Protein AF-A0A933JVQ1-F1 (afdb_monomer_lite)

pLDDT: mean 81.11, std 17.17, range [27.72, 97.94]

Sequence (208 aa):
MIAACATDRYVGSLGSDLVWANRGYGLVLPLSELAPRWIVVDPQDPSAVPPALRPLVAEDAIDLDGDGKTSFSESTRRLVPALRLVSRTSTATLDVIVSLSPVRGGPTLELVATSELIRRGFDARSVERASEAGRLELRAKTADRSARVIAIDQPELVAEEGRVRRQVITFVLEAHELDEPSVADQDLASRALILSAEAAPLSEGESW

Structure (mmCIF, N/CA/C/O backbone):
data_AF-A0A933JVQ1-F1
#
_entry.id   AF-A0A933JVQ1-F1
#
loop_
_atom_site.group_PDB
_atom_site.id
_atom_site.type_symbol
_atom_site.label_atom_id
_atom_site.label_alt_id
_atom_site.label_comp_id
_atom_site.label_asym_id
_atom_site.label_entity_id
_atom_site.label_seq_id
_atom_site.pdbx_PDB_ins_code
_atom_site.Cartn_x
_atom_site.Cartn_y
_atom_site.Cartn_z
_atom_site.occupancy
_atom_site.B_iso_or_equiv
_atom_site.auth_seq_id
_atom_site.auth_comp_id
_atom_site.auth_asym_id
_atom_site.auth_atom_id
_atom_site.pdbx_PDB_model_num
ATOM 1 N N . MET A 1 1 ? -20.201 -17.007 -4.378 1.00 27.72 1 MET A N 1
ATOM 2 C CA . MET A 1 1 ? -19.980 -17.747 -3.118 1.00 27.72 1 MET A CA 1
ATOM 3 C C . MET A 1 1 ? -18.483 -17.723 -2.861 1.00 27.72 1 MET A C 1
ATOM 5 O O . MET A 1 1 ? -17.779 -18.596 -3.346 1.00 27.72 1 MET A O 1
ATOM 9 N N . ILE A 1 2 ? -17.987 -16.659 -2.227 1.00 32.53 2 ILE A N 1
ATOM 10 C CA . ILE A 1 2 ? -16.588 -16.573 -1.796 1.00 32.53 2 ILE A CA 1
ATOM 11 C C . ILE A 1 2 ? -16.619 -16.936 -0.317 1.00 32.53 2 ILE A C 1
ATOM 13 O O . ILE A 1 2 ? -17.167 -16.198 0.493 1.00 32.53 2 ILE A O 1
ATOM 17 N N . ALA A 1 3 ? -16.127 -18.124 0.017 1.00 29.80 3 ALA A N 1
ATOM 18 C CA . ALA A 1 3 ? -15.891 -18.492 1.401 1.00 29.80 3 ALA A CA 1
ATOM 19 C C . ALA A 1 3 ? -14.670 -17.695 1.873 1.00 29.80 3 ALA A C 1
ATOM 21 O O . ALA A 1 3 ? -13.534 -18.085 1.609 1.00 29.80 3 ALA A O 1
ATOM 22 N N . ALA A 1 4 ? -14.892 -16.557 2.528 1.00 34.28 4 ALA A N 1
ATOM 23 C CA . ALA A 1 4 ? -13.849 -15.922 3.317 1.00 34.28 4 ALA A CA 1
ATOM 24 C C . ALA A 1 4 ? -13.609 -16.816 4.541 1.00 34.28 4 ALA A C 1
ATOM 26 O O . ALA A 1 4 ? -14.289 -16.717 5.561 1.00 34.28 4 ALA A O 1
ATOM 27 N N . CYS A 1 5 ? -12.686 -17.770 4.405 1.00 37.03 5 CYS A N 1
ATOM 28 C CA . CYS A 1 5 ? -12.135 -18.501 5.537 1.00 37.03 5 CYS A CA 1
ATOM 29 C C . CYS A 1 5 ? -11.657 -17.492 6.587 1.00 37.03 5 CYS A C 1
ATOM 31 O O . CYS A 1 5 ? -11.106 -16.453 6.231 1.00 37.03 5 CYS A O 1
ATOM 33 N N . ALA A 1 6 ? -11.874 -17.807 7.864 1.00 43.12 6 ALA A N 1
ATOM 34 C CA . ALA A 1 6 ? -11.459 -17.027 9.023 1.00 43.12 6 ALA A CA 1
ATOM 35 C C . ALA A 1 6 ? -9.943 -16.745 9.009 1.00 43.12 6 ALA A C 1
ATOM 37 O O . ALA A 1 6 ? -9.154 -17.476 9.602 1.00 43.12 6 ALA A O 1
ATOM 38 N N . THR A 1 7 ? -9.522 -15.710 8.290 1.00 52.97 7 THR A N 1
ATOM 39 C CA . THR A 1 7 ? -8.149 -15.217 8.311 1.00 52.97 7 THR A CA 1
ATOM 40 C C . THR A 1 7 ? -7.934 -14.388 9.558 1.00 52.97 7 THR A C 1
ATOM 42 O O . THR A 1 7 ? -8.839 -13.671 9.992 1.00 52.97 7 THR A O 1
ATOM 45 N N . ASP A 1 8 ? -6.711 -14.415 10.079 1.00 67.69 8 ASP A N 1
ATOM 46 C CA . ASP A 1 8 ? -6.265 -13.450 11.078 1.00 67.69 8 ASP A CA 1
ATOM 47 C C . ASP A 1 8 ? -6.641 -12.026 10.637 1.00 67.69 8 ASP A C 1
ATOM 49 O O . ASP A 1 8 ? -6.441 -11.643 9.478 1.00 67.69 8 ASP A O 1
ATOM 53 N N . ARG A 1 9 ? -7.204 -11.255 11.575 1.00 71.31 9 ARG A N 1
ATOM 54 C CA . ARG A 1 9 ? -7.883 -9.963 11.361 1.00 71.31 9 ARG A CA 1
ATOM 55 C C . ARG A 1 9 ? -7.162 -9.022 10.379 1.00 71.31 9 ARG A C 1
ATOM 57 O O . ARG A 1 9 ? -7.832 -8.353 9.599 1.00 71.31 9 ARG A O 1
ATOM 64 N N . TYR A 1 10 ? -5.827 -8.985 10.395 1.00 77.31 10 TYR A N 1
ATOM 65 C CA . TYR A 1 10 ? -5.008 -8.051 9.609 1.00 77.31 10 TYR A CA 1
ATOM 66 C C . TYR A 1 10 ? -4.227 -8.677 8.441 1.00 77.31 10 TYR A C 1
ATOM 68 O O . TYR A 1 10 ? -3.389 -7.998 7.846 1.00 77.31 10 TYR A O 1
ATOM 76 N N . VAL A 1 11 ? -4.471 -9.940 8.085 1.00 80.62 11 VAL A N 1
ATOM 77 C CA . VAL A 1 11 ? -3.752 -10.625 6.989 1.00 80.62 11 VAL A CA 1
ATOM 78 C C . VAL A 1 11 ? -4.375 -10.337 5.616 1.00 80.62 11 VAL A C 1
ATOM 80 O O . VAL A 1 11 ? -3.665 -10.312 4.613 1.00 80.62 11 VAL A O 1
ATOM 83 N N . GLY A 1 12 ? -5.668 -10.009 5.576 1.00 82.12 12 GLY A N 1
ATOM 84 C CA . GLY A 1 12 ? -6.409 -9.770 4.338 1.00 82.12 12 GLY A CA 1
ATOM 85 C C . GLY A 1 12 ? -6.599 -11.032 3.488 1.00 82.12 12 GLY A C 1
ATOM 86 O O . GLY A 1 12 ? -5.998 -12.080 3.733 1.00 82.12 12 GLY A O 1
ATOM 87 N N . SER A 1 13 ? -7.471 -10.945 2.493 1.00 83.69 13 SER A N 1
ATOM 88 C CA . SER A 1 13 ? -7.790 -12.044 1.582 1.00 83.69 13 SER A CA 1
ATOM 89 C C . SER A 1 13 ? -8.094 -11.523 0.181 1.00 83.69 13 SER A C 1
ATOM 91 O O . SER A 1 13 ? -8.544 -10.390 0.005 1.00 83.69 13 SER A O 1
ATOM 93 N N . LEU A 1 14 ? -7.811 -12.353 -0.823 1.00 87.00 14 LEU A N 1
ATOM 94 C CA . LEU A 1 14 ? -8.151 -12.089 -2.217 1.00 87.00 14 LEU A CA 1
ATOM 95 C C . LEU A 1 14 ? -9.409 -12.882 -2.592 1.00 87.00 14 LEU A C 1
ATOM 97 O O . LEU A 1 14 ? -9.426 -14.110 -2.512 1.00 87.00 14 LEU A O 1
ATOM 101 N N . GLY A 1 15 ? -10.463 -12.179 -2.999 1.00 84.19 15 GLY A N 1
ATOM 102 C CA . GLY A 1 15 ? -11.689 -12.768 -3.524 1.00 84.19 15 GLY A CA 1
ATOM 103 C C . GLY A 1 15 ? -11.524 -13.322 -4.942 1.00 84.19 15 GLY A C 1
ATOM 104 O O . GLY A 1 15 ? -10.606 -12.960 -5.683 1.00 84.19 15 GLY A O 1
ATOM 105 N N . SER A 1 16 ? -12.450 -14.192 -5.361 1.00 83.12 16 SER A N 1
ATOM 106 C CA . SER A 1 16 ? -12.457 -14.766 -6.719 1.00 83.12 16 SER A CA 1
ATOM 107 C C . SER A 1 16 ? -12.700 -13.734 -7.827 1.00 83.12 16 SER A C 1
ATOM 109 O O . SER A 1 16 ? -12.465 -14.007 -8.998 1.00 83.12 16 SER A O 1
ATOM 111 N N . ASP A 1 17 ? -13.213 -12.568 -7.457 1.00 85.38 17 ASP A N 1
ATOM 112 C CA . ASP A 1 17 ? -13.470 -11.396 -8.292 1.00 85.38 17 ASP A CA 1
ATOM 113 C C . ASP A 1 17 ? -12.278 -10.424 -8.357 1.00 85.38 17 ASP A C 1
ATOM 115 O O . ASP A 1 17 ? -12.403 -9.335 -8.914 1.00 85.38 17 ASP A O 1
ATOM 119 N N . LEU A 1 18 ? -11.112 -10.826 -7.831 1.00 89.06 18 LEU A N 1
ATOM 120 C CA . LEU A 1 18 ? -9.904 -10.000 -7.746 1.00 89.06 18 LEU A CA 1
ATOM 121 C C . LEU A 1 18 ? -10.102 -8.751 -6.880 1.00 89.06 18 LEU A C 1
ATOM 123 O O . LEU A 1 18 ? -9.486 -7.715 -7.121 1.00 89.06 18 LEU A O 1
ATOM 127 N N . VAL A 1 19 ? -10.941 -8.846 -5.854 1.00 90.75 19 VAL A N 1
ATOM 128 C CA . VAL A 1 19 ? -11.041 -7.830 -4.810 1.00 90.75 19 VAL A CA 1
ATOM 129 C C . VAL A 1 19 ? -10.186 -8.269 -3.630 1.00 90.75 19 VAL A C 1
ATOM 131 O O . VAL A 1 19 ? -10.380 -9.351 -3.079 1.00 90.75 19 VAL A O 1
ATOM 134 N N . TRP A 1 20 ? -9.213 -7.445 -3.245 1.00 91.12 20 TRP A N 1
ATOM 135 C CA . TRP A 1 20 ? -8.498 -7.647 -1.989 1.00 91.12 20 TRP A CA 1
ATOM 136 C C . TRP A 1 20 ? -9.237 -6.928 -0.867 1.00 91.12 20 TRP A C 1
ATOM 138 O O . TRP A 1 20 ? -9.532 -5.739 -0.988 1.00 91.12 20 TRP A O 1
ATOM 148 N N . ALA A 1 21 ? -9.510 -7.630 0.226 1.00 89.00 21 ALA A N 1
ATOM 149 C CA . ALA A 1 21 ? -10.158 -7.068 1.401 1.00 89.00 21 ALA A CA 1
ATOM 150 C C . ALA A 1 21 ? -9.336 -7.353 2.659 1.00 89.00 21 ALA A C 1
ATOM 152 O O . ALA A 1 21 ? -8.746 -8.422 2.813 1.00 89.00 21 ALA A O 1
ATOM 153 N N . ASN A 1 22 ? -9.314 -6.405 3.591 1.00 87.56 22 ASN A N 1
ATOM 154 C CA . ASN A 1 22 ? -8.725 -6.586 4.911 1.00 87.56 22 ASN A CA 1
ATOM 155 C C 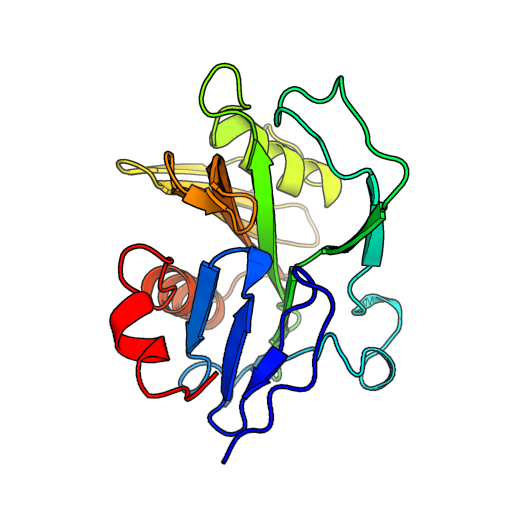. ASN A 1 22 ? -9.692 -6.069 5.972 1.00 87.56 22 ASN A C 1
ATOM 157 O O . ASN A 1 22 ? -9.813 -4.862 6.181 1.00 87.56 22 ASN A O 1
ATOM 161 N N . ARG A 1 23 ? -10.379 -7.008 6.631 1.00 79.88 23 ARG A N 1
ATOM 162 C CA . ARG A 1 23 ? -11.445 -6.717 7.596 1.00 79.88 23 ARG A CA 1
ATOM 163 C C . ARG A 1 23 ? -10.942 -5.902 8.784 1.00 79.88 23 ARG A C 1
ATOM 165 O O . ARG A 1 23 ? -11.548 -4.895 9.126 1.00 79.88 23 ARG A O 1
ATOM 172 N N . GLY A 1 24 ? -9.789 -6.270 9.339 1.00 79.75 24 GLY A N 1
ATOM 173 C CA . GLY A 1 24 ? -9.200 -5.577 10.479 1.00 79.75 24 GLY A CA 1
ATOM 174 C C . GLY A 1 24 ? -8.877 -4.121 10.212 1.00 79.75 24 GLY A C 1
ATOM 175 O O . GLY A 1 24 ? -9.018 -3.276 11.093 1.00 79.75 24 GLY A O 1
ATOM 176 N N . TYR A 1 25 ? -8.445 -3.828 8.989 1.00 83.19 25 TYR A N 1
ATOM 177 C CA . TYR A 1 25 ? -8.162 -2.469 8.557 1.00 83.19 25 TYR A CA 1
ATOM 178 C C . TYR A 1 25 ? -9.366 -1.766 7.923 1.00 83.19 25 TYR A C 1
ATOM 180 O O . TYR A 1 25 ? -9.269 -0.569 7.670 1.00 83.19 25 TYR A O 1
ATOM 188 N N . GLY A 1 26 ? -10.475 -2.467 7.673 1.00 84.88 26 GLY A N 1
ATOM 189 C CA . GLY A 1 26 ? -11.636 -1.910 6.985 1.00 84.88 26 GLY A CA 1
ATOM 190 C C . GLY A 1 26 ? -11.314 -1.421 5.571 1.00 84.88 26 GLY A C 1
ATOM 191 O O . GLY A 1 26 ? -11.787 -0.356 5.177 1.00 84.88 26 GLY A O 1
ATOM 192 N N . LEU A 1 27 ? -10.465 -2.156 4.843 1.00 87.81 27 LEU A N 1
ATOM 193 C CA . LEU A 1 27 ? -9.985 -1.785 3.508 1.00 87.81 27 LEU A CA 1
ATOM 194 C C . LEU A 1 27 ? -10.503 -2.748 2.451 1.00 87.81 27 LEU A C 1
ATOM 196 O O . LEU A 1 27 ? -10.448 -3.964 2.642 1.00 87.81 27 LEU A O 1
ATOM 200 N N . VAL A 1 28 ? -10.908 -2.199 1.310 1.00 90.81 28 VAL A N 1
ATOM 201 C CA . VAL A 1 28 ? -11.223 -2.956 0.099 1.00 90.81 28 VAL A CA 1
ATOM 202 C C . VAL A 1 28 ? -10.511 -2.309 -1.084 1.00 90.81 28 VAL A C 1
ATOM 204 O O . VAL A 1 28 ? -10.529 -1.090 -1.240 1.00 90.81 28 VAL A O 1
ATOM 207 N N . LEU A 1 29 ? -9.869 -3.121 -1.919 1.00 93.06 29 LEU A N 1
ATOM 208 C CA . LEU A 1 29 ? -9.179 -2.675 -3.121 1.00 93.06 29 LEU A CA 1
ATOM 209 C C . LEU A 1 29 ? -9.552 -3.579 -4.305 1.00 93.06 29 LEU A C 1
ATOM 211 O O . LEU A 1 29 ? -9.096 -4.725 -4.367 1.00 93.06 29 LEU A O 1
ATOM 215 N N . PRO A 1 30 ? -10.355 -3.083 -5.261 1.00 93.81 30 PRO A N 1
ATOM 216 C CA . PRO A 1 30 ? -10.590 -3.771 -6.524 1.00 93.81 30 PRO A CA 1
ATOM 217 C C . PRO A 1 30 ? -9.302 -3.824 -7.356 1.00 93.81 30 PRO A C 1
ATOM 219 O O . PRO A 1 30 ? -8.683 -2.795 -7.622 1.00 93.81 30 PRO A O 1
ATOM 222 N N . LEU A 1 31 ? -8.894 -5.021 -7.786 1.00 94.06 31 LEU A N 1
ATOM 223 C CA . LEU A 1 31 ? -7.661 -5.240 -8.556 1.00 94.06 31 LEU A CA 1
ATOM 224 C C . LEU A 1 31 ? -7.925 -5.659 -10.006 1.00 94.06 31 LEU A C 1
ATOM 226 O O . LEU A 1 31 ? -6.971 -5.923 -10.734 1.00 94.06 31 LEU A O 1
ATOM 230 N N . SER A 1 32 ? -9.183 -5.718 -10.451 1.00 93.56 32 SER A N 1
ATOM 231 C CA . SER A 1 32 ? -9.562 -6.180 -11.797 1.00 93.56 32 SER A CA 1
ATOM 232 C C . SER A 1 32 ? -8.837 -5.427 -12.919 1.00 93.56 32 SER A C 1
ATOM 234 O O . SER A 1 32 ? -8.357 -6.048 -13.865 1.00 93.56 32 SER A O 1
ATOM 236 N N . GLU A 1 33 ? -8.699 -4.108 -12.790 1.00 93.19 33 GLU A N 1
ATOM 237 C CA . GLU A 1 33 ? -8.015 -3.257 -13.772 1.00 93.19 33 GLU A CA 1
ATOM 238 C C . GLU A 1 33 ? -6.482 -3.378 -13.711 1.00 93.19 33 GLU A C 1
ATOM 240 O O . GLU A 1 33 ? -5.798 -3.142 -14.705 1.00 93.19 33 GLU A O 1
ATOM 245 N N . LEU A 1 34 ? -5.932 -3.808 -12.570 1.00 94.31 34 LEU A N 1
ATOM 246 C CA . LEU A 1 34 ? -4.491 -3.991 -12.362 1.00 94.31 34 LEU A CA 1
ATOM 247 C C . LEU A 1 34 ? -4.027 -5.406 -12.742 1.00 94.31 34 LEU A C 1
ATOM 249 O O . LEU A 1 34 ? -2.916 -5.598 -13.238 1.00 94.31 34 LEU A O 1
ATOM 253 N N . ALA A 1 35 ? -4.874 -6.416 -12.555 1.00 91.81 35 ALA A N 1
ATOM 254 C CA . ALA A 1 35 ? -4.544 -7.829 -12.736 1.00 91.81 35 ALA A CA 1
ATOM 255 C C . ALA A 1 35 ? -3.925 -8.218 -14.100 1.00 91.81 35 ALA A C 1
ATOM 257 O O . ALA A 1 35 ? -3.074 -9.119 -14.120 1.00 91.81 35 ALA A O 1
ATOM 258 N N . PRO A 1 36 ? -4.256 -7.565 -15.238 1.00 93.88 36 PRO A N 1
ATOM 259 C CA . PRO A 1 36 ? -3.590 -7.847 -16.510 1.00 93.88 36 PRO A CA 1
ATOM 260 C C . PRO A 1 36 ? -2.080 -7.574 -16.488 1.00 93.88 36 PRO A C 1
ATOM 262 O O . PRO A 1 36 ? -1.328 -8.221 -17.216 1.00 93.88 36 PRO A O 1
ATOM 265 N N . ARG A 1 37 ? -1.625 -6.633 -15.653 1.00 94.50 37 ARG A N 1
ATOM 266 C CA . ARG A 1 37 ? -0.226 -6.183 -15.571 1.00 94.50 37 ARG A CA 1
ATOM 267 C C . ARG A 1 37 ? 0.460 -6.541 -14.263 1.00 94.50 37 ARG A C 1
ATOM 269 O O . ARG A 1 37 ? 1.686 -6.573 -14.226 1.00 94.50 37 ARG A O 1
ATOM 276 N N . TRP A 1 38 ? -0.305 -6.854 -13.226 1.00 95.38 38 TRP A N 1
ATOM 277 C CA . TRP A 1 38 ? 0.210 -7.128 -11.893 1.00 95.38 38 TRP A CA 1
ATOM 278 C C . TRP A 1 38 ? -0.132 -8.545 -11.442 1.00 95.38 38 TRP A C 1
ATOM 280 O O . TRP A 1 38 ? -1.200 -9.088 -11.724 1.00 95.38 38 TRP A O 1
ATOM 290 N N . ILE A 1 39 ? 0.808 -9.161 -10.739 1.00 92.69 39 ILE A N 1
ATOM 291 C CA . ILE A 1 39 ? 0.606 -10.391 -9.984 1.00 92.69 39 ILE A CA 1
ATOM 292 C C . ILE A 1 39 ? 0.350 -9.981 -8.544 1.00 92.69 39 ILE A C 1
ATOM 294 O O . ILE A 1 39 ? 1.176 -9.302 -7.933 1.00 92.69 39 ILE A O 1
ATOM 298 N N . VAL A 1 40 ? -0.787 -10.408 -8.008 1.00 91.12 40 VAL A N 1
ATOM 299 C CA . VAL A 1 40 ? -1.101 -10.249 -6.593 1.00 91.12 40 VAL A CA 1
ATOM 300 C C . VAL A 1 40 ? -0.330 -11.300 -5.810 1.00 91.12 40 VAL A C 1
ATOM 302 O O . VAL A 1 40 ? -0.442 -12.489 -6.101 1.00 91.12 40 VAL A O 1
ATOM 305 N N . VAL A 1 41 ? 0.468 -10.870 -4.837 1.00 88.06 41 VAL A N 1
ATOM 306 C CA . VAL A 1 41 ? 1.100 -11.793 -3.896 1.00 88.06 41 VAL A CA 1
ATOM 307 C C . VAL A 1 41 ? 0.062 -12.149 -2.849 1.00 88.06 41 VAL A C 1
ATOM 309 O O . VAL A 1 41 ? -0.246 -11.325 -1.988 1.00 88.06 41 VAL A O 1
ATOM 312 N N . ASP A 1 42 ? -0.497 -13.354 -2.956 1.00 77.88 42 ASP A N 1
ATOM 313 C CA . ASP A 1 42 ? -1.503 -13.820 -2.011 1.00 77.88 42 ASP A CA 1
ATOM 314 C C . ASP A 1 42 ? -0.868 -13.984 -0.618 1.00 77.88 42 ASP A C 1
ATOM 316 O O . ASP A 1 42 ? 0.058 -14.787 -0.449 1.00 77.88 42 ASP A O 1
ATOM 320 N N . PRO A 1 43 ? -1.336 -13.235 0.394 1.00 69.25 43 PRO A N 1
ATOM 321 C CA . PRO A 1 43 ? -0.842 -13.366 1.757 1.00 69.25 43 PRO A CA 1
ATOM 322 C C . PRO A 1 43 ? -1.076 -14.757 2.373 1.00 69.25 43 PRO A C 1
ATOM 324 O O . PRO A 1 43 ? -0.362 -15.135 3.305 1.00 69.25 43 PRO A O 1
ATOM 327 N N . GLN A 1 44 ? -2.049 -15.521 1.867 1.00 71.62 44 GLN A N 1
ATOM 328 C CA . GLN A 1 44 ? -2.364 -16.877 2.322 1.00 71.62 44 GLN A CA 1
ATOM 329 C C . GLN A 1 44 ? -1.491 -17.944 1.659 1.00 71.62 44 GLN A C 1
ATOM 331 O O . GLN A 1 44 ? -1.295 -19.013 2.238 1.00 71.62 44 GLN A O 1
ATOM 336 N N . ASP A 1 45 ? -0.917 -17.641 0.493 1.00 78.12 45 ASP A N 1
ATOM 337 C CA . ASP A 1 45 ? 0.039 -18.505 -0.197 1.00 78.12 45 ASP A CA 1
ATOM 338 C C . ASP A 1 45 ? 1.345 -17.758 -0.531 1.00 78.12 45 ASP A C 1
ATOM 340 O O . ASP A 1 45 ? 1.698 -17.545 -1.695 1.00 78.12 45 ASP A O 1
ATOM 344 N N . PRO A 1 46 ? 2.146 -17.393 0.490 1.00 70.12 46 PRO A N 1
ATOM 345 C CA . PRO A 1 46 ? 3.429 -16.733 0.265 1.00 70.12 46 PRO A CA 1
ATOM 346 C C . PRO A 1 46 ? 4.428 -17.649 -0.460 1.00 70.12 46 PRO A C 1
ATOM 348 O O . PRO A 1 46 ? 5.454 -17.181 -0.958 1.00 70.12 46 PRO A O 1
ATOM 351 N N . SER A 1 47 ? 4.167 -18.960 -0.521 1.00 77.25 47 SER A N 1
ATOM 352 C CA . SER A 1 47 ? 5.043 -19.917 -1.193 1.00 77.25 47 SER A CA 1
ATOM 353 C C . SER A 1 47 ? 5.028 -19.760 -2.716 1.00 77.25 47 SER A C 1
ATOM 355 O O . SER A 1 47 ? 6.047 -20.045 -3.350 1.00 77.25 47 SER A O 1
ATOM 357 N N . ALA A 1 48 ? 3.947 -19.200 -3.271 1.00 78.69 48 ALA A N 1
ATOM 358 C CA . ALA A 1 48 ? 3.782 -18.912 -4.692 1.00 78.69 48 ALA A CA 1
ATOM 359 C C . ALA A 1 48 ? 4.773 -17.870 -5.246 1.00 78.69 48 ALA A C 1
ATOM 361 O O . ALA A 1 48 ? 4.919 -17.749 -6.464 1.00 78.69 48 ALA A O 1
ATOM 362 N N . VAL A 1 49 ? 5.483 -17.131 -4.382 1.00 80.31 49 VAL A N 1
ATOM 363 C CA . VAL A 1 49 ? 6.505 -16.156 -4.789 1.00 80.31 49 VAL A CA 1
ATOM 364 C C . VAL A 1 49 ? 7.881 -16.433 -4.162 1.00 80.31 49 VAL A C 1
ATOM 366 O O . VAL A 1 49 ? 7.981 -17.047 -3.087 1.00 80.31 49 VAL A O 1
ATOM 369 N N . PRO A 1 50 ? 8.979 -15.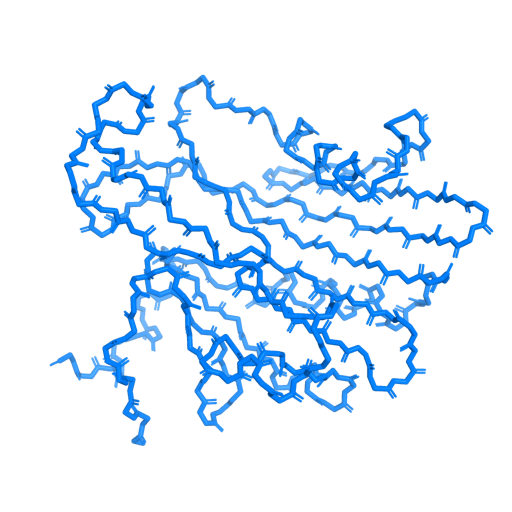973 -4.802 1.00 85.12 50 PRO A N 1
ATOM 370 C CA . PRO A 1 50 ? 10.321 -16.018 -4.228 1.00 85.12 50 PRO A CA 1
ATOM 371 C C . PRO A 1 50 ? 10.394 -15.380 -2.830 1.00 85.12 50 PRO A C 1
ATOM 373 O O . PRO A 1 50 ? 9.724 -14.374 -2.600 1.00 85.12 50 PRO A O 1
ATOM 376 N N . PRO A 1 51 ? 11.253 -15.879 -1.914 1.00 85.19 51 PRO A N 1
ATOM 377 C CA . PRO A 1 51 ? 11.361 -15.364 -0.545 1.00 85.19 51 PRO A CA 1
ATOM 378 C C . PRO A 1 51 ? 11.538 -13.847 -0.427 1.00 85.19 51 PRO A C 1
ATOM 380 O O . PRO A 1 51 ? 10.938 -13.240 0.451 1.00 85.19 51 PRO A O 1
ATOM 383 N N . ALA A 1 52 ? 12.294 -13.227 -1.338 1.00 84.00 52 ALA A N 1
ATOM 384 C CA . ALA A 1 52 ? 12.520 -11.779 -1.356 1.00 84.00 52 ALA A CA 1
ATOM 385 C C . ALA A 1 52 ? 11.241 -10.951 -1.599 1.00 84.00 52 ALA A C 1
ATOM 387 O O . ALA A 1 52 ? 11.188 -9.775 -1.248 1.00 84.00 52 ALA A O 1
ATOM 388 N N . LEU A 1 53 ? 10.212 -11.558 -2.197 1.00 83.00 53 LEU A N 1
ATOM 389 C CA . LEU A 1 53 ? 8.942 -10.910 -2.513 1.00 83.00 53 LEU A CA 1
ATOM 390 C C . LEU A 1 53 ? 7.847 -11.224 -1.490 1.00 83.00 53 LEU A C 1
ATOM 392 O O . LEU A 1 53 ? 6.789 -10.603 -1.547 1.00 83.00 53 LEU A O 1
ATOM 396 N N . ARG A 1 54 ? 8.086 -12.126 -0.536 1.00 86.19 54 ARG A N 1
ATOM 397 C CA . ARG A 1 54 ? 7.086 -12.503 0.470 1.00 86.19 54 ARG A CA 1
ATOM 398 C C . ARG A 1 54 ? 6.862 -11.362 1.467 1.00 86.19 54 ARG A C 1
ATOM 400 O O . ARG A 1 54 ? 7.842 -10.761 1.912 1.00 86.19 54 ARG A O 1
ATOM 407 N N . PRO A 1 55 ? 5.607 -11.071 1.850 1.00 85.19 55 PRO A N 1
ATOM 408 C CA . PRO A 1 55 ? 5.334 -10.221 2.999 1.00 85.19 55 PRO A CA 1
ATOM 409 C C . PRO A 1 55 ? 5.961 -10.792 4.273 1.00 85.19 55 PRO A C 1
ATOM 411 O O . PRO A 1 55 ? 5.998 -12.009 4.474 1.00 85.19 55 PRO A O 1
ATOM 414 N N . LEU A 1 56 ? 6.443 -9.909 5.143 1.00 85.69 56 LEU A N 1
ATOM 415 C CA . LEU A 1 56 ? 6.938 -10.286 6.460 1.00 85.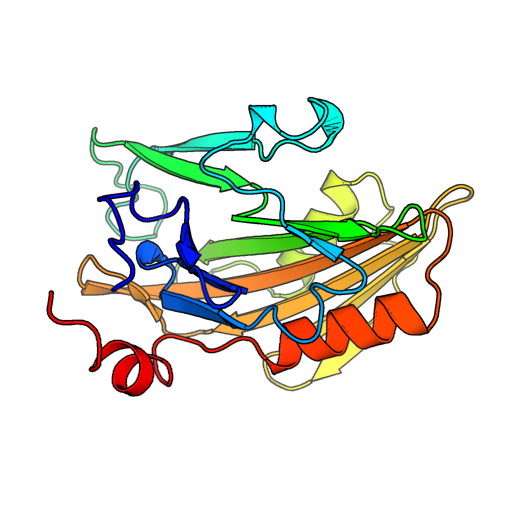69 56 LEU A CA 1
ATOM 416 C C . LEU A 1 56 ? 5.762 -10.444 7.418 1.00 85.69 56 LEU A C 1
ATOM 418 O O . LEU A 1 56 ? 4.871 -9.596 7.462 1.00 85.69 56 LEU A O 1
ATOM 422 N N . VAL A 1 57 ? 5.784 -11.517 8.206 1.00 83.62 57 VAL A N 1
ATOM 423 C CA . VAL A 1 57 ? 4.853 -11.692 9.319 1.00 83.62 57 VAL A CA 1
ATOM 424 C C . VAL A 1 57 ? 5.368 -10.874 10.496 1.00 83.62 57 VAL A C 1
ATOM 426 O O . VAL A 1 57 ? 6.475 -11.113 10.976 1.00 83.62 57 VAL A O 1
ATOM 429 N N . ALA A 1 58 ? 4.567 -9.913 10.943 1.00 80.38 58 ALA A N 1
ATOM 430 C CA . ALA A 1 58 ? 4.777 -9.210 12.196 1.00 80.38 58 ALA A CA 1
ATOM 431 C C . ALA A 1 58 ? 3.726 -9.683 13.203 1.00 80.38 58 ALA A C 1
ATOM 433 O O . ALA A 1 58 ? 2.533 -9.736 12.893 1.00 80.38 58 ALA A O 1
ATOM 434 N N . GLU A 1 59 ? 4.182 -10.034 14.398 1.00 77.00 59 GLU A N 1
ATOM 435 C CA . GLU A 1 59 ? 3.328 -10.352 15.535 1.00 77.00 59 GLU A CA 1
ATOM 436 C C . GLU A 1 59 ? 3.544 -9.266 16.577 1.00 77.00 59 GLU A C 1
ATOM 438 O O . GLU A 1 59 ? 4.594 -9.202 17.214 1.00 77.00 59 GLU A O 1
ATOM 443 N N . ASP A 1 60 ? 2.553 -8.391 16.712 1.00 67.81 60 ASP A N 1
ATOM 444 C CA . ASP A 1 60 ? 2.570 -7.319 17.699 1.00 67.81 60 ASP A CA 1
ATOM 445 C C . ASP A 1 60 ? 1.499 -7.608 18.754 1.00 67.81 60 ASP A C 1
ATOM 447 O O . ASP A 1 60 ? 0.439 -8.163 18.449 1.00 67.81 60 ASP A O 1
ATOM 451 N N . ALA A 1 61 ? 1.765 -7.248 20.009 1.00 63.53 61 ALA A N 1
ATOM 452 C CA . ALA A 1 61 ? 0.752 -7.333 21.054 1.00 63.53 61 ALA A CA 1
ATOM 453 C C . ALA A 1 61 ? -0.434 -6.418 20.715 1.00 63.53 61 ALA A C 1
ATOM 455 O O . ALA A 1 61 ? -0.242 -5.326 20.172 1.00 63.53 61 ALA A O 1
ATOM 456 N N . ILE A 1 62 ? -1.655 -6.839 21.059 1.00 56.03 62 ILE A N 1
ATOM 457 C CA . ILE A 1 62 ? -2.820 -5.963 20.934 1.00 56.03 62 ILE A CA 1
ATOM 458 C C . ILE A 1 62 ? -2.628 -4.785 21.885 1.00 56.03 62 ILE A C 1
ATOM 460 O O . ILE A 1 62 ? -2.733 -4.918 23.107 1.00 56.03 62 ILE A O 1
ATOM 464 N N . ASP A 1 63 ? -2.373 -3.622 21.296 1.00 58.69 63 ASP A N 1
ATOM 465 C CA . ASP A 1 63 ? -2.416 -2.333 21.967 1.00 58.69 63 ASP A CA 1
ATOM 466 C C . ASP A 1 63 ? -3.880 -1.974 22.246 1.00 58.69 63 ASP A C 1
ATOM 468 O O . ASP A 1 63 ? -4.500 -1.233 21.479 1.00 58.69 63 ASP A O 1
ATOM 472 N N . LEU A 1 64 ? -4.440 -2.590 23.297 1.00 48.91 64 LEU A N 1
ATOM 473 C CA . LEU A 1 64 ? -5.101 -1.847 24.363 1.00 48.91 64 LEU A CA 1
ATOM 474 C C . LEU A 1 64 ? -5.775 -0.558 23.921 1.00 48.91 64 LEU A C 1
ATOM 476 O O . LEU A 1 64 ? -6.814 -0.526 23.275 1.00 48.91 64 LEU A O 1
ATOM 480 N N . ASP A 1 65 ? -5.162 0.507 24.387 1.00 55.78 65 ASP A N 1
ATOM 481 C CA . ASP A 1 65 ? -5.507 1.914 24.324 1.00 55.78 65 ASP A CA 1
ATOM 482 C C . ASP A 1 65 ? -5.126 2.597 23.025 1.00 55.78 65 ASP A C 1
ATOM 484 O O . ASP A 1 65 ? -5.602 3.707 22.782 1.00 55.78 65 ASP A O 1
ATOM 488 N N . GLY A 1 66 ? -4.348 1.939 22.170 1.00 52.94 66 GLY A N 1
ATOM 489 C CA . GLY A 1 66 ? -3.779 2.606 21.012 1.00 52.94 66 GLY A CA 1
ATOM 490 C C . GLY A 1 66 ? -2.713 3.621 21.416 1.00 52.94 66 GLY A C 1
ATOM 491 O O . GLY A 1 66 ? -2.398 4.491 20.610 1.00 52.94 66 GLY A O 1
ATOM 492 N N . ASP A 1 67 ? -2.213 3.569 22.655 1.00 58.47 67 ASP A N 1
ATOM 493 C CA . ASP A 1 67 ? -1.206 4.491 23.182 1.00 58.47 67 ASP A CA 1
ATOM 494 C C . ASP A 1 67 ? 0.181 3.836 23.331 1.00 58.47 67 ASP A C 1
ATOM 496 O O . ASP A 1 67 ? 1.144 4.501 23.731 1.00 58.47 67 ASP A O 1
ATOM 500 N N . GLY A 1 68 ? 0.284 2.552 22.967 1.00 58.19 68 GLY A N 1
ATOM 501 C CA . GLY A 1 68 ? 1.495 1.745 23.003 1.00 58.19 68 GLY A CA 1
ATOM 502 C C . GLY A 1 68 ? 1.913 1.276 24.397 1.00 58.19 68 GLY A C 1
ATOM 503 O O . GLY A 1 68 ? 3.006 0.721 24.524 1.00 58.19 68 GLY A O 1
ATOM 504 N N . LYS A 1 69 ? 1.109 1.504 25.447 1.00 53.94 69 LYS A N 1
ATOM 505 C CA . LYS A 1 69 ? 1.492 1.198 26.837 1.00 53.94 69 LYS A CA 1
ATOM 506 C C . LYS A 1 69 ? 0.739 0.020 27.423 1.00 53.94 69 LYS A C 1
ATOM 508 O O . LYS A 1 69 ? 1.321 -0.691 28.245 1.00 53.94 69 LYS A O 1
ATOM 513 N N . THR A 1 70 ? -0.504 -0.224 27.011 1.00 49.12 70 THR A N 1
ATOM 514 C CA . THR A 1 70 ? -1.280 -1.354 27.524 1.00 49.12 70 THR A CA 1
ATOM 515 C C . THR A 1 70 ? -1.312 -2.481 26.495 1.00 49.12 70 THR A C 1
ATOM 517 O O . THR A 1 70 ? -2.149 -2.508 25.599 1.00 49.12 70 THR A O 1
ATOM 520 N N . SER A 1 71 ? -0.404 -3.448 26.636 1.00 54.25 71 SER A N 1
ATOM 521 C CA . SER A 1 71 ? -0.410 -4.668 25.820 1.00 54.25 71 SER A CA 1
ATOM 522 C C . SER A 1 71 ? -1.160 -5.797 26.532 1.00 54.25 71 SER A C 1
ATOM 524 O O . SER A 1 71 ? -0.870 -6.122 27.684 1.00 54.25 71 SER A O 1
ATOM 526 N N . PHE A 1 72 ? -2.138 -6.403 25.854 1.00 50.25 72 PHE A N 1
ATOM 527 C CA . PHE A 1 72 ? -2.694 -7.696 26.268 1.00 50.25 72 PHE A CA 1
ATOM 528 C C . PHE A 1 72 ? -1.787 -8.824 25.754 1.00 50.25 72 PHE A C 1
ATOM 530 O O . PHE A 1 72 ? -1.098 -8.656 24.750 1.00 50.25 72 PHE A O 1
ATOM 537 N N . SER A 1 73 ? -1.785 -9.989 26.407 1.00 50.47 73 SER A N 1
ATOM 538 C CA . SER A 1 73 ? -0.948 -11.138 26.010 1.00 50.47 73 SER A CA 1
ATOM 539 C C . SER A 1 73 ? -1.368 -11.803 24.693 1.00 50.47 73 SER A C 1
ATOM 541 O O . SER A 1 73 ? -0.735 -12.762 24.262 1.00 50.47 73 SER A O 1
ATOM 543 N N . GLU A 1 74 ? -2.456 -11.341 24.081 1.00 53.06 74 GLU A N 1
ATOM 544 C CA . GLU A 1 74 ? -2.908 -11.788 22.770 1.00 53.06 74 GLU A CA 1
ATOM 545 C C . GLU A 1 74 ? -2.164 -10.973 21.703 1.00 53.06 74 GLU A C 1
ATOM 547 O O . GLU A 1 74 ? -2.272 -9.744 21.643 1.00 53.06 74 GLU A O 1
ATOM 552 N N . SER A 1 75 ? -1.333 -11.648 20.908 1.00 64.12 75 SER A N 1
ATOM 553 C CA . SER A 1 75 ? -0.669 -11.051 19.752 1.00 64.12 75 SER A CA 1
ATOM 554 C C . SER A 1 75 ? -1.618 -11.064 18.561 1.00 64.12 75 SER A C 1
ATOM 556 O O . SER A 1 75 ? -2.373 -12.014 18.362 1.00 64.12 75 SER A O 1
ATOM 558 N N . THR A 1 76 ? -1.593 -10.007 17.748 1.00 70.38 76 THR A N 1
ATOM 559 C CA . THR A 1 76 ? -2.217 -10.067 16.427 1.00 70.38 76 THR A CA 1
ATOM 560 C C . THR A 1 76 ? -1.159 -10.202 15.358 1.00 70.38 76 THR A C 1
ATOM 562 O O . THR A 1 76 ? -0.190 -9.444 15.293 1.00 70.38 76 THR A O 1
ATOM 565 N N . ARG A 1 77 ? -1.393 -11.167 14.477 1.00 79.19 77 ARG A N 1
ATOM 566 C CA . ARG A 1 77 ? -0.613 -11.349 13.269 1.00 79.19 77 ARG A CA 1
ATOM 567 C C . ARG A 1 77 ? -1.029 -10.322 12.221 1.00 79.19 77 ARG A C 1
ATOM 569 O O . ARG A 1 77 ? -2.211 -10.187 11.902 1.00 79.19 77 ARG A O 1
ATOM 576 N N . ARG A 1 78 ? -0.050 -9.632 11.646 1.00 83.12 78 ARG A N 1
ATOM 577 C CA . ARG A 1 78 ? -0.223 -8.765 10.476 1.00 83.12 78 ARG A CA 1
ATOM 578 C C . ARG A 1 78 ? 0.881 -9.011 9.461 1.00 83.12 78 ARG A C 1
ATOM 580 O O . ARG A 1 78 ? 1.943 -9.540 9.793 1.00 83.12 78 ARG A O 1
ATOM 587 N N . LEU A 1 79 ? 0.634 -8.600 8.225 1.00 85.56 79 LEU A N 1
ATOM 588 C CA . LEU A 1 79 ? 1.623 -8.668 7.157 1.00 85.56 79 LEU A CA 1
ATOM 589 C C . LEU A 1 79 ? 2.166 -7.287 6.813 1.00 85.56 79 LEU A C 1
ATOM 591 O O . LEU A 1 79 ? 1.436 -6.295 6.811 1.00 85.56 79 LEU A O 1
ATOM 595 N N . VAL A 1 80 ? 3.464 -7.238 6.521 1.00 87.31 80 VAL A N 1
ATOM 596 C CA . VAL A 1 80 ? 4.152 -6.035 6.053 1.00 87.31 80 VAL A CA 1
ATOM 597 C C . VAL A 1 80 ? 4.927 -6.366 4.770 1.00 87.31 80 VAL A C 1
ATOM 599 O O . VAL A 1 80 ? 5.918 -7.099 4.834 1.00 87.31 80 VAL A O 1
ATOM 602 N N . PRO A 1 81 ? 4.512 -5.840 3.602 1.00 91.25 81 PRO A N 1
ATOM 603 C CA . PRO A 1 81 ? 3.302 -5.036 3.380 1.00 91.25 81 PRO A CA 1
ATOM 604 C C . PRO A 1 81 ? 2.007 -5.849 3.574 1.00 91.25 81 PRO A C 1
ATOM 606 O O . PRO A 1 81 ? 2.035 -7.076 3.542 1.00 91.25 81 PRO A O 1
ATOM 609 N N . ALA A 1 82 ? 0.875 -5.164 3.760 1.00 90.38 82 ALA A N 1
ATOM 610 C CA . ALA A 1 82 ? -0.438 -5.806 3.894 1.00 90.38 82 ALA A CA 1
ATOM 611 C C . ALA A 1 82 ? -0.920 -6.402 2.559 1.00 90.38 82 ALA A C 1
ATOM 613 O O . ALA A 1 82 ? -1.608 -7.418 2.540 1.00 90.38 82 ALA A O 1
ATOM 614 N N . LEU A 1 83 ? -0.521 -5.782 1.447 1.00 92.62 83 LEU A N 1
ATOM 615 C CA . LEU A 1 83 ? -0.699 -6.285 0.090 1.00 92.62 83 LEU A CA 1
ATOM 616 C C . LEU A 1 83 ? 0.551 -5.956 -0.726 1.00 92.62 83 LEU A C 1
ATOM 618 O O . LEU A 1 83 ? 1.093 -4.857 -0.610 1.00 92.62 83 LEU A O 1
ATOM 622 N N . ARG A 1 84 ? 0.984 -6.885 -1.577 1.00 94.69 84 ARG A N 1
ATOM 623 C CA . ARG A 1 84 ? 2.036 -6.649 -2.567 1.00 94.69 84 ARG A CA 1
ATOM 624 C C . ARG A 1 84 ? 1.556 -7.045 -3.951 1.00 94.69 84 ARG A C 1
ATOM 626 O O . ARG A 1 84 ? 0.990 -8.119 -4.143 1.00 94.69 84 ARG A O 1
ATOM 633 N N . LEU A 1 85 ? 1.849 -6.186 -4.914 1.00 95.00 85 LEU A N 1
ATOM 634 C CA . LEU A 1 85 ? 1.664 -6.407 -6.336 1.00 95.00 85 LEU A CA 1
ATOM 635 C C . LEU A 1 85 ? 3.039 -6.399 -7.009 1.00 95.00 85 LEU A C 1
ATOM 637 O O . LEU A 1 85 ? 3.870 -5.534 -6.736 1.00 95.00 85 LEU A O 1
ATOM 641 N N . VAL A 1 86 ? 3.281 -7.351 -7.904 1.00 94.81 86 VAL A N 1
ATOM 642 C CA . VAL A 1 86 ? 4.528 -7.453 -8.676 1.00 94.81 86 VAL A CA 1
ATOM 643 C C . VAL A 1 86 ? 4.206 -7.308 -10.154 1.00 94.81 86 VAL A C 1
ATOM 645 O O . VAL A 1 86 ? 3.331 -8.002 -10.669 1.00 94.81 86 VAL A O 1
ATOM 648 N N . SER A 1 87 ? 4.890 -6.399 -10.840 1.00 94.81 87 SER A N 1
ATOM 649 C CA . SER A 1 87 ? 4.684 -6.172 -12.268 1.00 94.81 87 SER A CA 1
ATOM 650 C C . SER A 1 87 ? 5.051 -7.413 -13.085 1.00 94.81 87 SER A C 1
ATOM 652 O O . SER A 1 87 ? 6.056 -8.077 -12.838 1.00 94.81 87 SER A O 1
ATOM 654 N N . ARG A 1 88 ? 4.233 -7.723 -14.093 1.00 93.81 88 ARG A N 1
ATOM 655 C CA . ARG A 1 88 ? 4.490 -8.786 -15.080 1.00 93.81 88 ARG A CA 1
ATOM 656 C C . ARG A 1 88 ? 5.476 -8.348 -16.159 1.00 93.81 88 ARG A C 1
ATOM 658 O O . ARG A 1 88 ? 6.034 -9.195 -16.850 1.00 93.81 88 ARG A O 1
ATOM 665 N N . THR A 1 89 ? 5.631 -7.041 -16.351 1.00 88.25 89 THR A N 1
ATOM 666 C CA . THR A 1 89 ? 6.299 -6.454 -17.522 1.00 88.25 89 THR A CA 1
ATOM 667 C C . THR A 1 89 ? 7.507 -5.595 -17.165 1.00 88.25 89 THR A C 1
ATOM 669 O O . THR A 1 89 ? 8.207 -5.139 -18.063 1.00 88.25 89 THR A O 1
ATOM 672 N N . SER A 1 90 ? 7.761 -5.355 -15.879 1.00 91.44 90 SER A N 1
ATOM 673 C CA . SER A 1 90 ? 8.864 -4.521 -15.399 1.00 91.44 90 SER A CA 1
ATOM 674 C C . SER A 1 90 ? 9.393 -5.020 -14.052 1.00 91.44 90 SER A C 1
ATOM 676 O O . SER A 1 90 ? 8.899 -5.998 -13.496 1.00 91.44 90 SER A O 1
ATOM 678 N N . THR A 1 91 ? 10.402 -4.337 -13.510 1.00 92.12 91 THR A N 1
ATOM 679 C CA . THR A 1 91 ? 10.928 -4.595 -12.158 1.00 92.12 91 THR A CA 1
ATOM 680 C C . THR A 1 91 ? 10.076 -3.965 -11.055 1.00 92.12 91 THR A C 1
ATOM 682 O O . THR A 1 91 ? 10.485 -3.973 -9.896 1.00 92.12 91 THR A O 1
ATOM 685 N N . ALA A 1 92 ? 8.917 -3.396 -11.401 1.00 96.19 92 ALA A N 1
ATOM 686 C CA . ALA A 1 92 ? 8.113 -2.638 -10.463 1.00 96.19 92 ALA A CA 1
ATOM 687 C C . ALA A 1 92 ? 7.406 -3.530 -9.432 1.00 96.19 92 ALA A C 1
ATOM 689 O O . ALA A 1 92 ? 6.806 -4.555 -9.763 1.00 96.19 92 ALA A O 1
ATOM 690 N N . THR A 1 93 ? 7.415 -3.083 -8.182 1.00 96.19 93 THR A N 1
ATOM 691 C CA . THR A 1 93 ? 6.588 -3.610 -7.093 1.00 96.19 93 THR A CA 1
ATOM 692 C C . THR A 1 93 ? 5.723 -2.496 -6.533 1.00 96.19 93 THR A C 1
ATOM 694 O O . THR A 1 93 ? 6.219 -1.386 -6.343 1.00 96.19 93 THR A O 1
ATOM 697 N N . LEU A 1 94 ? 4.462 -2.796 -6.243 1.00 97.25 94 LEU A N 1
ATOM 698 C CA . LEU A 1 94 ? 3.534 -1.891 -5.581 1.00 97.25 94 LEU A CA 1
ATOM 699 C C . LEU A 1 94 ? 3.069 -2.520 -4.269 1.00 97.25 94 LEU A C 1
ATOM 701 O O . LEU A 1 94 ? 2.361 -3.523 -4.256 1.00 97.25 94 LEU A O 1
ATOM 705 N N . ASP A 1 95 ? 3.469 -1.902 -3.168 1.00 96.44 95 ASP A N 1
ATOM 706 C CA . ASP A 1 95 ? 3.156 -2.347 -1.819 1.00 96.44 95 ASP A CA 1
ATOM 707 C C . ASP A 1 95 ? 2.096 -1.451 -1.187 1.00 96.44 95 ASP A C 1
ATOM 709 O O . ASP A 1 95 ? 2.196 -0.229 -1.260 1.00 96.44 95 ASP A O 1
ATOM 713 N N . VAL A 1 96 ? 1.120 -2.051 -0.510 1.00 95.62 96 VAL A N 1
ATOM 714 C CA . VAL A 1 96 ? 0.161 -1.351 0.349 1.00 95.62 96 VAL A CA 1
ATOM 715 C C . VAL A 1 96 ? 0.514 -1.650 1.798 1.00 95.62 96 VAL A C 1
ATOM 717 O O . VAL A 1 96 ? 0.493 -2.797 2.247 1.00 95.62 96 VAL A O 1
ATOM 720 N N . ILE A 1 97 ? 0.864 -0.606 2.536 1.00 93.94 97 ILE A N 1
ATOM 721 C CA . ILE A 1 97 ? 1.267 -0.664 3.939 1.00 93.94 97 ILE A CA 1
ATOM 722 C C . ILE A 1 97 ? 0.218 0.077 4.756 1.00 93.94 97 ILE A C 1
ATOM 724 O O . ILE A 1 97 ? -0.176 1.187 4.408 1.00 93.94 97 ILE A O 1
ATOM 728 N N . VAL A 1 98 ? -0.213 -0.521 5.862 1.00 90.94 98 VAL A N 1
ATOM 729 C CA . VAL A 1 98 ? -1.197 0.084 6.760 1.00 90.94 98 VAL A CA 1
ATOM 730 C C . VAL A 1 98 ? -0.544 0.333 8.108 1.00 90.94 98 VAL A C 1
ATOM 732 O O . VAL A 1 98 ? 0.013 -0.580 8.717 1.00 90.94 98 VAL A O 1
ATOM 735 N N . SER A 1 99 ? -0.605 1.580 8.567 1.00 88.75 99 SER A N 1
ATOM 736 C CA . SER A 1 99 ? -0.128 1.987 9.887 1.00 88.75 99 SER A CA 1
ATOM 737 C C . SER A 1 99 ? -1.295 2.477 10.728 1.00 88.75 99 SER A C 1
ATOM 739 O O . SER A 1 99 ? -2.076 3.312 10.278 1.00 88.75 99 SER A O 1
ATOM 741 N N . LEU A 1 100 ? -1.397 1.979 11.957 1.00 85.25 100 LEU A N 1
ATOM 742 C CA . LEU A 1 100 ? -2.363 2.446 12.947 1.00 85.25 100 LEU A CA 1
ATOM 743 C C . LEU A 1 100 ? -1.640 3.290 13.993 1.00 85.25 100 LEU A C 1
ATOM 745 O O . LEU A 1 100 ? -0.515 2.987 14.383 1.00 85.25 100 LEU A O 1
ATOM 749 N N . SER A 1 101 ? -2.288 4.357 14.443 1.00 83.38 101 SER A N 1
ATOM 750 C CA . SER A 1 101 ? -1.755 5.266 15.453 1.00 83.38 101 SER A CA 1
ATOM 751 C C . SER A 1 101 ? -2.888 5.869 16.287 1.00 83.38 101 SER A C 1
ATOM 753 O O . SER A 1 101 ? -4.039 5.888 15.833 1.00 83.38 101 SER A O 1
ATOM 755 N N . PRO A 1 102 ? -2.606 6.367 17.501 1.00 82.62 102 PRO A N 1
ATOM 756 C CA . PRO A 1 102 ? -3.588 7.154 18.231 1.00 82.62 102 PRO A CA 1
ATOM 757 C C . PRO A 1 102 ? -3.972 8.406 17.433 1.00 82.62 102 PRO A C 1
ATOM 759 O O . PRO A 1 102 ? -3.132 9.032 16.782 1.00 82.62 102 PRO A O 1
ATOM 762 N N . VAL A 1 103 ? -5.249 8.799 17.514 1.00 83.19 103 VAL A N 1
ATOM 763 C CA . VAL A 1 103 ? -5.796 9.977 16.805 1.00 83.19 103 VAL A CA 1
ATOM 764 C C . VAL A 1 103 ? -5.026 11.253 17.159 1.00 83.19 103 VAL A C 1
ATOM 766 O O . VAL A 1 103 ? -4.796 12.114 16.313 1.00 83.19 103 VAL A O 1
ATOM 769 N N . ARG A 1 104 ? -4.587 11.373 18.418 1.00 82.62 104 ARG A N 1
ATOM 770 C CA . ARG A 1 104 ? -3.779 12.495 18.907 1.00 82.62 104 ARG A CA 1
ATOM 771 C C . ARG A 1 104 ? -2.345 12.051 19.151 1.00 82.62 104 ARG A C 1
ATOM 773 O O . ARG A 1 104 ? -2.113 11.041 19.804 1.00 82.62 104 ARG A O 1
ATOM 780 N N . GLY A 1 105 ? -1.391 12.852 18.679 1.00 81.44 105 GLY A N 1
ATOM 781 C CA . GLY A 1 105 ? 0.038 12.597 18.879 1.00 81.44 105 GLY A CA 1
ATOM 782 C C . GLY A 1 105 ? 0.636 11.534 17.952 1.00 81.44 105 GLY A C 1
ATOM 783 O O . GLY A 1 105 ? 1.806 11.199 18.113 1.00 81.44 105 GLY A O 1
ATOM 784 N N . GLY A 1 106 ? -0.131 11.024 16.981 1.00 81.25 106 GLY A N 1
ATOM 785 C CA . GLY A 1 106 ? 0.390 10.157 15.926 1.00 81.25 106 GLY A CA 1
ATOM 786 C C . GLY A 1 106 ? 1.396 10.872 15.003 1.00 81.25 106 GLY A C 1
ATOM 787 O O . GLY A 1 106 ? 1.420 12.105 14.935 1.00 81.25 106 GLY A O 1
ATOM 788 N N . PRO A 1 107 ? 2.233 10.114 14.271 1.00 86.44 107 PRO A N 1
ATOM 789 C CA . PRO A 1 107 ? 3.247 10.672 13.375 1.00 86.44 107 PRO A CA 1
ATOM 790 C C . PRO A 1 107 ? 2.606 11.443 12.216 1.00 86.44 107 PRO A C 1
ATOM 792 O O . PRO A 1 107 ? 1.572 11.037 11.698 1.00 86.44 107 PRO A O 1
ATOM 795 N N . THR A 1 108 ? 3.219 12.525 11.737 1.00 90.31 108 THR A N 1
ATOM 796 C CA . THR A 1 108 ? 2.712 13.227 10.542 1.00 90.31 108 THR A CA 1
ATOM 797 C C . THR A 1 108 ? 2.737 12.310 9.310 1.00 90.31 108 THR A C 1
ATOM 799 O O . THR A 1 108 ? 3.544 11.382 9.251 1.00 90.31 108 THR A O 1
ATOM 802 N N . LEU A 1 109 ? 1.892 12.568 8.297 1.00 91.12 109 LEU A N 1
ATOM 803 C CA . LEU A 1 109 ? 1.961 11.828 7.020 1.00 91.12 109 LEU A CA 1
ATOM 804 C C . LEU A 1 109 ? 3.369 11.862 6.417 1.00 91.12 109 LEU A C 1
ATOM 806 O O . LEU A 1 109 ? 3.844 10.864 5.888 1.00 91.12 109 LEU A O 1
ATOM 810 N N . GLU A 1 110 ? 4.042 13.005 6.538 1.00 91.44 110 GLU A N 1
ATOM 811 C CA . GLU A 1 110 ? 5.411 13.197 6.065 1.00 91.44 110 GLU A CA 1
ATOM 812 C C . GLU A 1 110 ? 6.395 12.283 6.780 1.00 91.44 110 GLU A C 1
ATOM 814 O O . GLU A 1 110 ? 7.206 11.635 6.122 1.00 91.44 110 GLU A O 1
ATOM 819 N N . LEU A 1 111 ? 6.282 12.156 8.103 1.00 90.81 111 LEU A N 1
ATOM 820 C CA . LEU A 1 111 ? 7.114 11.232 8.858 1.00 90.81 111 LEU A CA 1
ATOM 821 C C . LEU A 1 111 ? 6.831 9.776 8.470 1.00 90.81 111 LEU A C 1
ATOM 823 O O . LEU A 1 111 ? 7.780 9.013 8.308 1.00 90.81 111 LEU A O 1
ATOM 827 N N . VAL A 1 112 ? 5.562 9.394 8.282 1.00 91.50 112 VAL A N 1
ATOM 828 C CA . VAL A 1 112 ? 5.189 8.034 7.847 1.00 91.50 112 VAL A CA 1
ATOM 829 C C . VAL A 1 112 ? 5.777 7.728 6.468 1.00 91.50 112 VAL A C 1
ATOM 831 O O . VAL A 1 112 ? 6.549 6.782 6.329 1.00 91.50 112 VAL A O 1
ATOM 834 N N . ALA A 1 113 ? 5.495 8.563 5.466 1.00 92.00 113 ALA A N 1
ATOM 835 C CA . ALA A 1 113 ? 5.948 8.352 4.093 1.00 92.00 113 ALA A CA 1
ATOM 836 C C . ALA A 1 113 ? 7.483 8.383 3.970 1.00 92.00 113 ALA A C 1
ATOM 838 O O . ALA A 1 113 ? 8.074 7.534 3.301 1.00 92.00 113 ALA A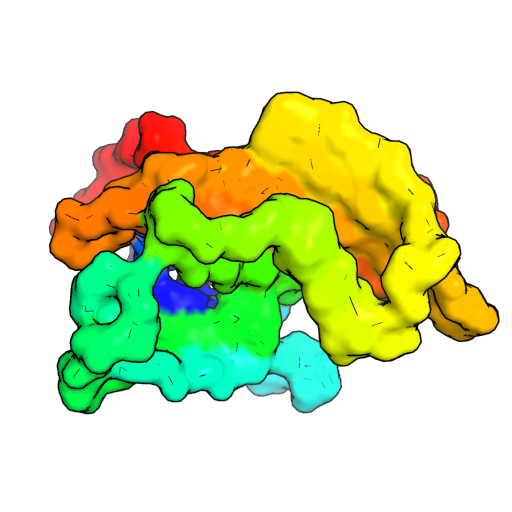 O 1
ATOM 839 N N . THR A 1 114 ? 8.145 9.310 4.669 1.00 92.00 114 THR A N 1
ATOM 840 C CA . THR A 1 114 ? 9.614 9.386 4.700 1.00 92.00 114 THR A CA 1
ATOM 841 C C . THR A 1 114 ? 10.221 8.168 5.391 1.00 92.00 114 THR A C 1
ATOM 843 O O . THR A 1 114 ? 11.240 7.650 4.939 1.00 92.00 114 THR A O 1
ATOM 846 N N . SER A 1 115 ? 9.590 7.659 6.455 1.00 91.44 115 SER A N 1
ATOM 847 C CA . SER A 1 115 ? 10.056 6.442 7.129 1.00 91.44 115 SER A CA 1
ATOM 848 C C . SER A 1 115 ? 10.004 5.226 6.205 1.00 91.44 115 SER A C 1
ATOM 850 O O . SER A 1 115 ? 10.926 4.415 6.243 1.00 91.44 115 SER A O 1
ATOM 852 N N . GLU A 1 116 ? 8.985 5.102 5.347 1.00 92.56 116 GLU A N 1
ATOM 853 C CA . GLU A 1 116 ? 8.933 4.010 4.364 1.00 92.56 116 GLU A CA 1
ATOM 854 C C . GLU A 1 116 ? 10.043 4.115 3.311 1.00 92.56 116 GLU A C 1
ATOM 856 O O . GLU A 1 116 ? 10.655 3.104 2.961 1.00 92.56 116 GLU A O 1
ATOM 861 N N . LEU A 1 117 ? 10.362 5.328 2.851 1.00 92.19 117 LEU A N 1
ATOM 862 C CA . LEU A 1 117 ? 11.501 5.561 1.957 1.00 92.19 117 LEU A CA 1
ATOM 863 C C . LEU A 1 117 ? 12.832 5.183 2.627 1.00 92.19 117 LEU A C 1
ATOM 865 O O . LEU A 1 117 ? 13.632 4.450 2.042 1.00 92.19 117 LEU A O 1
ATOM 869 N N . ILE A 1 118 ? 13.047 5.609 3.876 1.00 91.81 118 ILE A N 1
ATOM 870 C CA . ILE A 1 118 ? 14.266 5.298 4.639 1.00 91.81 118 ILE A CA 1
ATOM 871 C C . ILE A 1 118 ? 14.405 3.791 4.873 1.00 91.81 118 ILE A C 1
ATOM 873 O O . ILE A 1 118 ? 15.487 3.243 4.669 1.00 91.81 118 ILE A O 1
ATOM 877 N N . ARG A 1 119 ? 13.325 3.091 5.251 1.00 90.75 119 ARG A N 1
ATOM 878 C CA . ARG A 1 119 ? 13.341 1.624 5.432 1.00 90.75 119 ARG A CA 1
ATOM 879 C C . ARG A 1 119 ? 13.743 0.883 4.163 1.00 90.75 119 ARG A C 1
ATOM 881 O O . ARG A 1 119 ? 14.330 -0.191 4.244 1.00 90.75 119 ARG A O 1
ATOM 888 N N . ARG A 1 120 ? 13.450 1.464 3.000 1.00 90.69 120 ARG A N 1
ATOM 889 C CA . ARG A 1 120 ? 13.844 0.931 1.694 1.00 90.69 120 ARG A CA 1
ATOM 890 C C . ARG A 1 120 ? 15.238 1.364 1.265 1.00 90.69 120 ARG A C 1
ATOM 892 O O . ARG A 1 120 ? 15.711 0.875 0.249 1.00 90.69 120 ARG A O 1
ATOM 899 N N . GLY A 1 121 ? 15.924 2.214 2.026 1.00 92.50 121 GLY A N 1
ATOM 900 C CA . GLY A 1 121 ? 17.284 2.669 1.741 1.00 92.50 121 GLY A CA 1
ATOM 901 C C . GLY A 1 121 ? 17.365 3.892 0.824 1.00 92.50 121 GLY A C 1
ATOM 902 O O . GLY A 1 121 ? 18.398 4.090 0.189 1.00 92.50 121 GLY A O 1
ATOM 903 N N . PHE A 1 122 ? 16.300 4.693 0.734 1.00 92.00 122 PHE A N 1
ATOM 904 C CA . PHE A 1 122 ? 16.332 6.006 0.083 1.00 92.00 122 PHE A CA 1
ATOM 905 C C . PHE A 1 122 ? 16.710 7.103 1.093 1.00 92.00 122 PHE A C 1
ATOM 907 O O . PHE A 1 122 ? 16.368 7.019 2.273 1.00 92.00 122 PHE A O 1
ATOM 914 N N . ASP A 1 123 ? 17.401 8.149 0.628 1.00 85.75 123 ASP A N 1
ATOM 915 C CA . ASP A 1 123 ? 17.686 9.342 1.435 1.00 85.75 123 ASP A CA 1
ATOM 916 C C . ASP A 1 123 ? 16.468 10.283 1.432 1.00 85.75 123 ASP A C 1
ATOM 918 O O . ASP A 1 123 ? 15.915 10.608 0.383 1.00 85.75 123 ASP A O 1
ATOM 922 N N . ALA A 1 124 ? 16.071 10.759 2.611 1.00 71.88 124 ALA A N 1
ATOM 923 C CA . ALA A 1 124 ? 14.979 11.713 2.792 1.00 71.88 124 ALA A CA 1
ATOM 924 C C . ALA A 1 124 ? 15.252 13.093 2.157 1.00 71.88 124 ALA A C 1
ATOM 926 O O . ALA A 1 124 ? 14.333 13.895 2.006 1.00 71.88 124 ALA A O 1
ATOM 927 N N . ARG A 1 125 ? 16.507 13.402 1.808 1.00 67.81 125 ARG A N 1
ATOM 928 C CA . ARG A 1 125 ? 16.916 14.717 1.283 1.00 67.81 125 ARG A CA 1
ATOM 929 C C . ARG A 1 125 ? 16.633 14.926 -0.208 1.00 67.81 125 ARG A C 1
ATOM 931 O O . ARG A 1 125 ? 16.704 16.064 -0.662 1.00 67.81 125 ARG A O 1
ATOM 938 N N . SER A 1 126 ? 16.326 13.873 -0.968 1.00 60.22 126 SER A N 1
ATOM 939 C CA . SER A 1 126 ? 16.101 13.924 -2.425 1.00 60.22 126 SER A CA 1
ATOM 940 C C . SER A 1 126 ? 14.629 13.748 -2.807 1.00 60.22 126 SER A C 1
ATOM 942 O O . SER A 1 126 ? 14.314 13.088 -3.798 1.00 60.22 126 SER A O 1
ATOM 944 N N . VAL A 1 127 ? 13.729 14.323 -2.002 1.00 74.44 127 VAL A N 1
ATOM 945 C CA . VAL A 1 127 ? 12.296 14.051 -2.101 1.00 74.44 127 VAL A CA 1
ATOM 946 C C . VAL A 1 127 ? 11.524 15.182 -2.777 1.00 74.44 127 VAL A C 1
ATOM 948 O O . VAL A 1 127 ? 11.457 16.298 -2.263 1.00 74.44 127 VAL A O 1
ATOM 951 N N . GLU A 1 128 ? 10.889 14.878 -3.909 1.00 76.06 128 GLU A N 1
ATOM 952 C CA . GLU A 1 128 ? 9.860 15.746 -4.493 1.00 76.06 128 GLU A CA 1
ATOM 953 C C . GLU A 1 128 ? 8.535 15.535 -3.762 1.00 76.06 128 GLU A C 1
ATOM 955 O O . GLU A 1 128 ? 8.161 14.398 -3.465 1.00 76.06 128 GLU A O 1
ATOM 960 N N . ARG A 1 129 ? 7.827 16.632 -3.475 1.00 83.31 129 ARG A N 1
ATOM 961 C CA . ARG A 1 129 ? 6.629 16.632 -2.633 1.00 83.31 129 ARG A CA 1
ATOM 962 C C . ARG A 1 129 ? 5.437 17.244 -3.353 1.00 83.31 129 ARG A C 1
ATOM 964 O O . ARG A 1 129 ? 5.502 18.385 -3.804 1.00 83.31 129 ARG A O 1
ATOM 971 N N . ALA A 1 130 ? 4.317 16.533 -3.314 1.00 80.25 130 ALA A N 1
ATOM 972 C CA . ALA A 1 130 ? 2.993 17.083 -3.572 1.00 80.25 130 ALA A CA 1
ATOM 973 C C . ALA A 1 130 ? 2.067 16.715 -2.407 1.00 80.25 130 ALA A C 1
ATOM 975 O O . ALA A 1 130 ? 2.135 15.610 -1.874 1.00 80.25 130 ALA A O 1
ATOM 976 N N . SER A 1 131 ? 1.232 17.649 -1.961 1.00 84.12 131 SER A N 1
ATOM 977 C CA . SER A 1 131 ? 0.314 17.419 -0.845 1.00 84.12 131 SER A CA 1
ATOM 978 C C . SER A 1 131 ? -1.053 17.989 -1.176 1.00 84.12 131 SER A C 1
ATOM 980 O O . SER A 1 131 ? -1.161 19.119 -1.644 1.00 84.12 131 SER A O 1
ATOM 982 N N . GLU A 1 132 ? -2.077 17.211 -0.865 1.00 84.56 132 GLU A N 1
ATOM 983 C CA . GLU A 1 132 ? -3.484 17.592 -0.889 1.00 84.56 132 GLU A CA 1
ATOM 984 C C . GLU A 1 132 ? -4.094 17.250 0.482 1.00 84.56 132 GLU A C 1
ATOM 986 O O . GLU A 1 132 ? -3.467 16.560 1.293 1.00 84.56 132 GLU A O 1
ATOM 991 N N . ALA A 1 133 ? -5.281 17.767 0.804 1.00 82.12 133 ALA A N 1
ATOM 992 C CA . ALA A 1 133 ? -5.933 17.477 2.079 1.00 82.12 133 ALA A CA 1
ATOM 993 C C . ALA A 1 133 ? -6.062 15.953 2.291 1.00 82.12 133 ALA A C 1
ATOM 995 O O . ALA A 1 133 ? -6.707 15.265 1.508 1.00 82.12 133 ALA A O 1
ATOM 996 N N . GLY A 1 134 ? -5.409 15.427 3.333 1.00 84.94 134 GLY A N 1
ATOM 997 C CA . GLY A 1 134 ? -5.419 13.995 3.657 1.00 84.94 134 GLY A CA 1
ATOM 998 C C . GLY A 1 134 ? -4.561 13.100 2.752 1.00 84.94 134 GLY A C 1
ATOM 999 O O . GLY A 1 134 ? -4.568 11.889 2.945 1.00 84.94 134 GLY A O 1
ATOM 1000 N N . ARG A 1 135 ? -3.796 13.650 1.798 1.00 92.75 135 ARG A N 1
ATOM 1001 C CA . ARG A 1 135 ? -2.938 12.878 0.883 1.00 92.75 135 ARG A CA 1
ATOM 1002 C C . ARG A 1 135 ? -1.562 13.520 0.731 1.00 92.75 135 ARG A C 1
ATOM 1004 O O . ARG A 1 135 ? -1.435 14.711 0.455 1.00 92.75 135 ARG A O 1
ATOM 1011 N N . LEU A 1 136 ? -0.516 12.714 0.861 1.00 94.25 136 LEU A N 1
ATOM 1012 C CA . LEU A 1 136 ? 0.865 13.123 0.633 1.00 94.25 136 LEU A CA 1
ATOM 1013 C C . LEU A 1 136 ? 1.510 12.217 -0.409 1.00 94.25 136 LEU A C 1
ATOM 1015 O O . LEU A 1 136 ? 1.469 10.999 -0.276 1.00 94.25 136 LEU A O 1
ATOM 1019 N N . GLU A 1 137 ? 2.154 12.815 -1.402 1.00 95.25 137 GLU A N 1
ATOM 1020 C CA . GLU A 1 137 ? 3.001 12.121 -2.362 1.00 95.25 137 GLU A CA 1
ATOM 1021 C C . GLU A 1 137 ? 4.459 12.535 -2.176 1.00 95.25 137 GLU A C 1
ATOM 1023 O O . GLU A 1 137 ? 4.771 13.728 -2.157 1.00 95.25 137 GLU A O 1
ATOM 1028 N N . LEU A 1 138 ? 5.338 11.535 -2.085 1.00 95.06 138 LEU A N 1
ATOM 1029 C CA . LEU A 1 138 ? 6.788 11.681 -2.070 1.00 95.06 138 LEU A CA 1
ATOM 1030 C C . LEU A 1 138 ? 7.404 10.861 -3.208 1.00 95.06 138 LEU A C 1
ATOM 1032 O O . LEU A 1 138 ? 6.984 9.731 -3.461 1.00 95.06 138 LEU A O 1
ATOM 1036 N N . ARG A 1 139 ? 8.439 11.386 -3.864 1.00 94.31 139 ARG A N 1
ATOM 1037 C CA . ARG A 1 139 ? 9.251 10.635 -4.839 1.00 94.31 139 ARG A CA 1
ATOM 1038 C C . ARG A 1 139 ? 10.708 10.661 -4.436 1.00 94.31 139 ARG A C 1
ATOM 1040 O O . ARG A 1 139 ? 11.192 11.713 -4.052 1.00 94.31 139 ARG A O 1
ATOM 1047 N N . ALA A 1 140 ? 11.405 9.540 -4.559 1.00 94.25 140 ALA A N 1
ATOM 1048 C CA . ALA A 1 140 ? 12.835 9.446 -4.293 1.00 94.25 140 ALA A CA 1
ATOM 1049 C C . ALA A 1 140 ? 13.536 8.637 -5.384 1.00 94.25 140 ALA A C 1
ATOM 1051 O O . ALA A 1 140 ? 12.950 7.741 -5.994 1.00 94.25 140 ALA A O 1
ATOM 1052 N N . LYS A 1 141 ? 14.812 8.940 -5.618 1.00 93.50 141 LYS A N 1
ATOM 1053 C CA . LYS A 1 141 ? 15.638 8.264 -6.620 1.00 93.50 141 LYS A CA 1
ATOM 1054 C C . LYS A 1 141 ? 17.059 8.058 -6.104 1.00 93.50 141 LYS A C 1
ATOM 1056 O O . LYS A 1 141 ? 17.636 8.954 -5.489 1.00 93.50 141 LYS A O 1
ATOM 1061 N N . THR A 1 142 ? 17.611 6.882 -6.375 1.00 91.62 142 THR A N 1
ATOM 1062 C CA . THR A 1 142 ? 19.030 6.537 -6.224 1.00 91.62 142 THR A CA 1
ATOM 1063 C C . THR A 1 142 ? 19.640 6.283 -7.608 1.00 91.62 142 THR A C 1
ATOM 1065 O O . THR A 1 142 ? 18.997 6.498 -8.636 1.00 91.62 142 THR A O 1
ATOM 1068 N N . ALA A 1 143 ? 20.903 5.853 -7.661 1.00 89.94 143 ALA A N 1
ATOM 1069 C CA . ALA A 1 143 ? 21.566 5.534 -8.927 1.00 89.94 143 ALA A CA 1
ATOM 1070 C C . ALA A 1 143 ? 20.938 4.330 -9.660 1.00 89.94 143 ALA A C 1
ATOM 1072 O O . ALA A 1 143 ? 21.041 4.240 -10.878 1.00 89.94 143 ALA A O 1
ATOM 1073 N N . ASP A 1 144 ? 20.305 3.422 -8.918 1.00 93.56 144 ASP A N 1
ATOM 1074 C CA . ASP A 1 144 ? 19.869 2.093 -9.355 1.00 93.56 144 ASP A CA 1
ATOM 1075 C C . ASP A 1 144 ? 18.354 1.862 -9.250 1.00 93.56 144 ASP A C 1
ATOM 1077 O O . ASP A 1 144 ? 17.853 0.847 -9.731 1.00 93.56 144 ASP A O 1
ATOM 1081 N N . ARG A 1 145 ? 17.609 2.765 -8.605 1.00 94.94 145 ARG A N 1
ATOM 1082 C CA . ARG A 1 145 ? 16.163 2.614 -8.418 1.00 94.94 145 ARG A CA 1
ATOM 1083 C C . ARG A 1 145 ? 15.460 3.925 -8.113 1.00 94.94 145 ARG A C 1
ATOM 1085 O O . ARG A 1 145 ? 16.063 4.933 -7.748 1.00 94.94 145 ARG A O 1
ATOM 1092 N N . SER A 1 146 ? 14.149 3.898 -8.275 1.00 95.62 146 SER A N 1
ATOM 1093 C CA . SER A 1 146 ? 13.233 5.007 -8.063 1.00 95.62 146 SER A CA 1
ATOM 1094 C C . SER A 1 146 ? 12.026 4.508 -7.276 1.00 95.62 146 SER A C 1
ATOM 1096 O O . SER A 1 146 ? 11.545 3.396 -7.499 1.00 95.62 146 SER A O 1
ATOM 1098 N N . ALA A 1 147 ? 11.531 5.334 -6.361 1.00 96.56 147 ALA A N 1
ATOM 1099 C CA . ALA A 1 147 ? 10.360 5.036 -5.558 1.00 96.56 147 ALA A CA 1
ATOM 1100 C C . ALA A 1 147 ? 9.384 6.211 -5.543 1.00 96.56 147 ALA A C 1
ATOM 1102 O O . ALA A 1 147 ? 9.779 7.378 -5.523 1.00 96.56 147 ALA A O 1
ATOM 1103 N N . ARG A 1 148 ? 8.095 5.884 -5.512 1.00 96.56 148 ARG A N 1
ATOM 1104 C CA . ARG A 1 148 ? 6.993 6.822 -5.330 1.00 96.56 148 ARG A CA 1
ATOM 1105 C C . ARG A 1 148 ? 6.096 6.328 -4.209 1.00 96.56 148 ARG A C 1
ATOM 1107 O O . ARG A 1 148 ? 5.597 5.205 -4.245 1.00 96.56 148 ARG A O 1
ATOM 1114 N N . VAL A 1 149 ? 5.874 7.185 -3.226 1.00 97.00 149 VAL A N 1
ATOM 1115 C CA . VAL A 1 149 ? 5.066 6.908 -2.044 1.00 97.00 149 VAL A CA 1
ATOM 1116 C C . VAL A 1 149 ? 3.843 7.806 -2.057 1.00 97.00 149 VAL A C 1
ATOM 1118 O O . VAL A 1 149 ? 3.984 9.019 -2.153 1.00 97.00 149 VAL A O 1
ATOM 1121 N N . ILE A 1 150 ? 2.657 7.219 -1.923 1.00 96.94 150 ILE A N 1
ATOM 1122 C CA . ILE A 1 150 ? 1.410 7.937 -1.643 1.00 96.94 150 ILE A CA 1
ATOM 1123 C C . ILE A 1 150 ? 0.933 7.509 -0.261 1.00 96.94 150 ILE A C 1
ATOM 1125 O O . ILE A 1 150 ? 0.635 6.337 -0.063 1.00 96.94 150 ILE A O 1
ATOM 1129 N N . ALA A 1 151 ? 0.831 8.446 0.674 1.00 95.62 151 ALA A N 1
ATOM 1130 C CA . ALA A 1 151 ? 0.234 8.234 1.986 1.00 95.62 151 ALA A CA 1
ATOM 1131 C C . ALA A 1 151 ? -1.135 8.921 2.059 1.00 95.62 151 ALA A C 1
ATOM 1133 O O . ALA A 1 151 ? -1.251 10.106 1.743 1.00 95.62 151 ALA A O 1
ATOM 1134 N N . ILE A 1 152 ? -2.156 8.178 2.479 1.00 94.56 152 ILE A N 1
ATOM 1135 C CA . ILE A 1 152 ? -3.543 8.624 2.634 1.00 94.56 152 ILE A CA 1
ATOM 1136 C C . ILE A 1 152 ? -3.903 8.558 4.117 1.00 94.56 152 ILE A C 1
ATOM 1138 O O . ILE A 1 152 ? -3.690 7.529 4.761 1.00 94.56 152 ILE A O 1
ATOM 1142 N N . ASP A 1 153 ? -4.418 9.659 4.655 1.00 92.62 153 ASP A N 1
ATOM 1143 C CA . ASP A 1 153 ? -4.840 9.788 6.046 1.00 92.62 153 ASP A CA 1
ATOM 1144 C C . ASP A 1 153 ? -6.315 9.431 6.211 1.00 92.62 153 ASP A C 1
ATOM 1146 O O . ASP A 1 153 ? -7.184 10.050 5.598 1.00 92.62 153 ASP A O 1
ATOM 1150 N N . GLN A 1 154 ? -6.596 8.485 7.099 1.00 90.25 154 GLN A N 1
ATOM 1151 C CA . GLN A 1 154 ? -7.922 8.219 7.626 1.00 90.25 154 GLN A CA 1
ATOM 1152 C C . GLN A 1 154 ? -7.904 8.543 9.130 1.00 90.25 154 GLN A C 1
ATOM 1154 O O . GLN A 1 154 ? -7.512 7.704 9.948 1.00 90.25 154 GLN A O 1
ATOM 1159 N N . PRO A 1 155 ? -8.301 9.767 9.523 1.00 83.81 155 PRO A N 1
ATOM 1160 C CA . PRO A 1 155 ? -8.107 10.259 10.886 1.00 83.81 155 PRO A CA 1
ATOM 1161 C C . PRO A 1 155 ? -8.951 9.512 11.924 1.00 83.81 155 PRO A C 1
ATOM 1163 O O . PRO A 1 155 ? -8.537 9.406 13.078 1.00 83.81 155 PRO A O 1
ATOM 1166 N N . GLU A 1 156 ? -10.107 8.988 11.514 1.00 84.44 156 GLU A N 1
ATOM 1167 C CA . GLU A 1 156 ? -11.061 8.301 12.382 1.00 84.44 156 GLU A CA 1
ATOM 1168 C C . GLU A 1 156 ? -11.499 6.978 11.736 1.00 84.44 156 GLU A C 1
ATOM 1170 O O . GLU A 1 156 ? -12.435 6.911 10.942 1.00 84.44 156 GLU A O 1
ATOM 1175 N N . LEU A 1 157 ? -10.787 5.906 12.071 1.00 84.44 157 LEU A N 1
ATOM 1176 C CA . LEU A 1 157 ? -11.197 4.527 11.834 1.00 84.44 157 LEU A CA 1
ATOM 1177 C C . LEU A 1 157 ? -11.761 3.967 13.138 1.00 84.44 157 LEU A C 1
ATOM 1179 O O . LEU A 1 157 ? -11.047 3.914 14.139 1.00 84.44 157 LEU A O 1
ATOM 1183 N N . VAL A 1 158 ? -13.006 3.495 13.120 1.00 80.25 158 VAL A N 1
ATOM 1184 C CA . VAL A 1 158 ? -13.522 2.638 14.192 1.00 80.25 158 VAL A CA 1
ATOM 1185 C C . VAL A 1 158 ? -13.013 1.224 13.926 1.00 80.25 158 VAL A C 1
ATOM 1187 O O . VAL A 1 158 ? -13.529 0.528 13.057 1.00 80.25 158 VAL A O 1
ATOM 1190 N N . ALA A 1 159 ? -11.958 0.823 14.631 1.00 70.81 159 ALA A N 1
ATOM 1191 C CA . ALA A 1 159 ? -11.407 -0.523 14.526 1.00 70.81 159 ALA A CA 1
ATOM 1192 C C . ALA A 1 159 ? -12.386 -1.563 15.105 1.00 70.81 159 ALA A C 1
ATOM 1194 O O . ALA A 1 159 ? -13.270 -1.216 15.892 1.00 70.81 159 ALA A O 1
ATOM 1195 N N . GLU A 1 160 ? -12.220 -2.844 14.756 1.00 65.56 160 GLU A N 1
ATOM 1196 C CA . GLU A 1 160 ? -13.110 -3.934 15.205 1.00 65.56 160 GLU A CA 1
ATOM 1197 C C . GLU A 1 160 ? -13.269 -4.018 16.732 1.00 65.56 160 GLU A C 1
ATOM 1199 O O . GLU A 1 160 ? -14.308 -4.445 17.224 1.00 65.56 160 GLU A O 1
ATOM 1204 N N . GLU A 1 161 ? -12.268 -3.595 17.505 1.00 67.25 161 GLU A N 1
ATOM 1205 C CA . GLU A 1 161 ? -12.355 -3.499 18.965 1.00 67.25 161 GLU A CA 1
ATOM 1206 C C . GLU A 1 161 ? -13.227 -2.333 19.483 1.00 67.25 161 GLU A C 1
ATOM 1208 O O . GLU A 1 161 ? -13.249 -2.068 20.686 1.00 67.25 161 GLU A O 1
ATOM 1213 N N . GLY A 1 162 ? -13.909 -1.599 18.599 1.00 71.38 162 GLY A N 1
ATOM 1214 C CA . GLY A 1 162 ? -14.766 -0.460 18.936 1.00 71.38 162 GLY A CA 1
ATOM 1215 C C . GLY A 1 162 ? -14.000 0.814 19.302 1.00 71.38 162 GLY A C 1
ATOM 1216 O O . GLY A 1 162 ? -14.570 1.721 19.909 1.00 71.38 162 GLY A O 1
ATOM 1217 N N . ARG A 1 163 ? -12.706 0.894 18.967 1.00 75.62 163 ARG A N 1
ATOM 1218 C CA . ARG A 1 163 ? -11.843 2.043 19.281 1.00 75.62 163 ARG A CA 1
ATOM 1219 C C . ARG A 1 163 ? -11.576 2.886 18.050 1.00 75.62 163 ARG A C 1
ATOM 1221 O O . ARG A 1 163 ? -11.321 2.358 16.973 1.00 75.62 163 ARG A O 1
ATOM 1228 N N . VAL A 1 164 ? -11.572 4.202 18.244 1.00 82.81 164 VAL A N 1
ATOM 1229 C CA . VAL A 1 164 ? -11.215 5.151 17.189 1.00 82.81 164 VAL A CA 1
ATOM 1230 C C . VAL A 1 164 ? -9.696 5.274 17.120 1.00 82.81 164 VAL A C 1
ATOM 1232 O O . VAL A 1 164 ? -9.051 5.661 18.096 1.00 82.81 164 VAL A O 1
ATOM 1235 N N . ARG A 1 165 ? -9.126 4.953 15.961 1.00 84.69 165 ARG A N 1
ATOM 1236 C CA . ARG A 1 165 ? -7.702 5.104 15.653 1.00 84.69 165 ARG A CA 1
ATOM 1237 C C . ARG A 1 165 ? -7.528 5.969 14.415 1.00 84.69 165 ARG A C 1
ATOM 1239 O O . ARG A 1 165 ? -8.419 6.048 13.577 1.00 84.69 165 ARG A O 1
ATOM 1246 N N . ARG A 1 166 ? -6.343 6.549 14.271 1.00 88.06 166 ARG A N 1
ATOM 1247 C CA . ARG A 1 166 ? -5.897 7.102 12.998 1.00 88.06 166 ARG A CA 1
ATOM 1248 C C . ARG A 1 166 ? -5.211 6.008 12.197 1.00 88.06 166 ARG A C 1
ATOM 1250 O O . ARG A 1 166 ? -4.271 5.376 12.686 1.00 88.06 166 ARG A O 1
ATOM 1257 N N . GLN A 1 167 ? -5.660 5.812 10.971 1.00 90.31 167 GLN A N 1
ATOM 1258 C CA . GLN A 1 167 ? -5.069 4.891 10.017 1.00 90.31 167 GLN A CA 1
ATOM 1259 C C . GLN A 1 167 ? -4.385 5.679 8.900 1.00 90.31 167 GLN A C 1
ATOM 1261 O O . GLN A 1 167 ? -4.935 6.639 8.376 1.00 90.31 167 GLN A O 1
ATOM 1266 N N . VAL A 1 168 ? -3.175 5.268 8.529 1.00 92.81 168 VAL A N 1
ATOM 1267 C CA . VAL A 1 168 ? -2.474 5.789 7.353 1.00 92.81 168 VAL A CA 1
ATOM 1268 C C . VAL A 1 168 ? -2.232 4.638 6.389 1.00 92.81 168 VAL A C 1
ATOM 1270 O O . VAL A 1 168 ? -1.551 3.668 6.738 1.00 92.81 168 VAL A O 1
ATOM 1273 N N . ILE A 1 169 ? -2.780 4.752 5.180 1.00 95.31 169 ILE A N 1
ATOM 1274 C CA . ILE A 1 169 ? -2.585 3.789 4.097 1.00 95.31 169 ILE A CA 1
ATOM 1275 C C . ILE A 1 169 ? -1.498 4.329 3.178 1.00 95.31 169 ILE A C 1
ATOM 1277 O O . ILE A 1 169 ? -1.613 5.429 2.645 1.00 95.31 169 ILE A O 1
ATOM 1281 N N . THR A 1 170 ? -0.428 3.563 3.002 1.00 97.00 170 THR A N 1
ATOM 1282 C CA . THR A 1 170 ? 0.739 3.967 2.222 1.00 97.00 170 THR A CA 1
ATOM 1283 C C . THR A 1 170 ? 0.931 3.032 1.038 1.00 97.00 170 THR A C 1
ATOM 1285 O O . THR A 1 170 ? 1.214 1.851 1.219 1.00 97.00 170 THR A O 1
ATOM 1288 N N . PHE A 1 171 ? 0.810 3.567 -0.172 1.00 97.81 171 PHE A N 1
ATOM 1289 C CA . PHE A 1 171 ? 1.164 2.890 -1.413 1.00 97.81 171 PHE A CA 1
ATOM 1290 C C . PHE A 1 171 ? 2.618 3.201 -1.741 1.00 97.81 171 PHE A C 1
ATOM 1292 O O . PHE A 1 171 ? 2.959 4.366 -1.941 1.00 97.81 171 PHE A O 1
ATOM 1299 N N . VAL A 1 172 ? 3.465 2.184 -1.851 1.00 97.50 172 VAL A N 1
ATOM 1300 C CA . VAL A 1 172 ? 4.869 2.337 -2.239 1.00 97.50 172 VAL A CA 1
ATOM 1301 C C . VAL A 1 172 ? 5.112 1.616 -3.553 1.00 97.50 172 VAL A C 1
ATOM 1303 O O . VAL A 1 172 ? 5.121 0.390 -3.599 1.00 97.50 172 VAL A O 1
ATOM 1306 N N . LEU A 1 173 ? 5.313 2.391 -4.612 1.00 97.94 173 LEU A N 1
ATOM 1307 C CA . LEU A 1 173 ? 5.760 1.910 -5.910 1.00 97.94 173 LEU A CA 1
ATOM 1308 C C . LEU A 1 173 ? 7.284 2.018 -5.968 1.00 97.94 173 LEU A C 1
ATOM 1310 O O . LEU A 1 173 ? 7.825 3.099 -5.755 1.00 97.94 173 LEU A O 1
ATOM 1314 N N . GLU A 1 174 ? 7.971 0.923 -6.266 1.00 96.69 174 GLU A N 1
ATOM 1315 C CA . GLU A 1 174 ? 9.431 0.864 -6.391 1.00 96.69 174 GLU A CA 1
ATOM 1316 C C . GLU A 1 174 ? 9.807 0.116 -7.668 1.00 96.69 174 GLU A C 1
ATOM 1318 O O . GLU A 1 174 ? 9.229 -0.928 -7.952 1.00 96.69 174 GLU A O 1
ATOM 1323 N N . ALA A 1 175 ? 10.759 0.644 -8.438 1.00 96.62 175 ALA A N 1
ATOM 1324 C CA . ALA A 1 175 ? 11.290 0.022 -9.652 1.00 96.62 175 ALA A CA 1
ATOM 1325 C C . ALA A 1 175 ? 12.716 0.525 -9.931 1.00 96.62 175 ALA A C 1
ATOM 1327 O O . ALA A 1 175 ? 13.158 1.501 -9.328 1.00 96.62 175 ALA A O 1
ATOM 1328 N N . HIS A 1 176 ? 13.428 -0.079 -10.889 1.00 95.38 176 HIS A N 1
ATOM 1329 C CA . HIS A 1 176 ? 14.700 0.487 -11.376 1.00 95.38 176 HIS A CA 1
ATOM 1330 C C . HIS A 1 176 ? 14.481 1.894 -11.972 1.00 95.38 176 HIS A C 1
ATOM 1332 O O . HI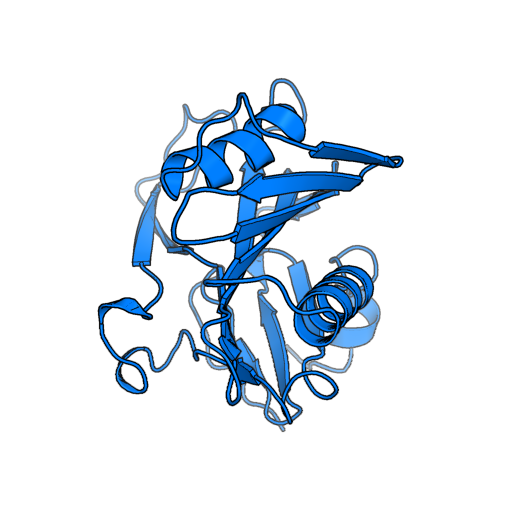S A 1 176 ? 15.177 2.858 -11.653 1.00 95.38 176 HIS A O 1
ATOM 1338 N N . GLU A 1 177 ? 13.432 2.028 -12.781 1.00 93.75 177 GLU A N 1
ATOM 1339 C CA . GLU A 1 177 ? 12.939 3.291 -13.318 1.00 93.75 177 GLU A CA 1
ATOM 1340 C C . GLU A 1 177 ? 11.410 3.285 -13.260 1.00 93.75 177 GLU A C 1
ATOM 1342 O O . GLU A 1 177 ? 10.783 2.267 -13.556 1.00 93.75 177 GLU A O 1
ATOM 1347 N N . LEU A 1 178 ? 10.814 4.400 -12.831 1.00 94.00 178 LEU A N 1
ATOM 1348 C CA . LEU A 1 178 ? 9.360 4.540 -12.798 1.00 94.00 178 LEU A CA 1
ATOM 1349 C C . LEU A 1 178 ? 8.861 4.912 -14.192 1.00 94.00 178 LEU A C 1
ATOM 1351 O O . LEU A 1 178 ? 9.067 6.038 -14.643 1.00 94.00 178 LEU A O 1
ATOM 1355 N N . ASP A 1 179 ? 8.195 3.968 -14.850 1.00 94.19 179 ASP A N 1
ATOM 1356 C CA . ASP A 1 179 ? 7.490 4.228 -16.099 1.00 94.19 179 ASP A CA 1
ATOM 1357 C C . ASP A 1 179 ? 6.096 4.835 -15.847 1.00 94.19 179 ASP A C 1
ATOM 1359 O O . ASP A 1 179 ? 5.487 4.681 -14.782 1.00 94.19 179 ASP A O 1
ATOM 1363 N N . GLU A 1 180 ? 5.591 5.566 -16.841 1.00 95.38 180 GLU A N 1
ATOM 1364 C CA . GLU A 1 180 ? 4.275 6.208 -16.784 1.00 95.38 180 GLU A CA 1
ATOM 1365 C C . GLU A 1 180 ? 3.132 5.204 -16.519 1.00 95.38 180 GLU A C 1
ATOM 1367 O O . GLU A 1 180 ? 2.289 5.492 -15.663 1.00 95.38 180 GLU A O 1
ATOM 1372 N N . PRO A 1 181 ? 3.111 3.998 -17.131 1.00 95.31 181 PRO A N 1
ATOM 1373 C CA . PRO A 1 181 ? 2.094 2.998 -16.826 1.00 95.31 181 PRO A CA 1
ATOM 1374 C C . PRO A 1 181 ? 2.085 2.551 -15.358 1.00 95.31 181 PRO A C 1
ATOM 1376 O O . PRO A 1 181 ? 1.014 2.322 -14.799 1.00 95.31 181 PRO A O 1
ATOM 1379 N N . SER A 1 182 ? 3.238 2.366 -14.712 1.00 95.69 182 SER A N 1
ATOM 1380 C CA . SER A 1 182 ? 3.297 1.923 -13.311 1.00 95.69 182 SER A CA 1
ATOM 1381 C C . SER A 1 182 ? 2.831 3.022 -12.360 1.00 95.69 182 SER A C 1
ATOM 1383 O O . SER A 1 182 ? 2.142 2.737 -11.380 1.00 95.69 182 SER A O 1
ATOM 1385 N N . VAL A 1 183 ? 3.156 4.281 -12.668 1.00 96.31 183 VAL A N 1
ATOM 1386 C CA . VAL A 1 183 ? 2.663 5.445 -11.917 1.00 96.31 183 VAL A CA 1
ATOM 1387 C C . VAL A 1 183 ? 1.142 5.566 -12.045 1.00 96.31 183 VAL A C 1
ATOM 1389 O O . VAL A 1 183 ? 0.461 5.712 -11.030 1.00 96.31 183 VAL A O 1
ATOM 1392 N N . ALA A 1 184 ? 0.604 5.428 -13.261 1.00 96.38 184 ALA A N 1
ATOM 1393 C CA . ALA A 1 184 ? -0.837 5.467 -13.510 1.00 96.38 184 ALA A CA 1
ATOM 1394 C C . ALA A 1 184 ? -1.590 4.355 -12.759 1.00 96.38 184 ALA A C 1
ATOM 1396 O O . ALA A 1 184 ? -2.657 4.600 -12.196 1.00 96.38 184 ALA A O 1
ATOM 1397 N N . ASP A 1 185 ? -1.011 3.158 -12.688 1.00 97.25 185 ASP A N 1
ATOM 1398 C CA . ASP A 1 185 ? -1.587 2.024 -11.963 1.00 97.25 185 ASP A CA 1
ATOM 1399 C C . ASP A 1 185 ? -1.558 2.223 -10.445 1.00 97.25 185 ASP A C 1
ATOM 1401 O O . ASP A 1 185 ? -2.524 1.891 -9.759 1.00 97.25 185 ASP A O 1
ATOM 1405 N N . GLN A 1 186 ? -0.491 2.818 -9.903 1.00 97.56 186 GLN A N 1
ATOM 1406 C CA . GLN A 1 186 ? -0.463 3.219 -8.496 1.00 97.56 186 GLN A CA 1
ATOM 1407 C C . GLN A 1 186 ? -1.537 4.276 -8.201 1.00 97.56 186 GLN A C 1
ATOM 1409 O O . GLN A 1 186 ? -2.208 4.205 -7.169 1.00 97.56 186 GLN A O 1
ATOM 1414 N N . ASP A 1 187 ? -1.729 5.246 -9.098 1.00 96.38 187 ASP A N 1
ATOM 1415 C CA . ASP A 1 187 ? -2.782 6.252 -8.954 1.00 96.38 187 ASP A CA 1
ATOM 1416 C C . ASP A 1 187 ? -4.173 5.629 -9.009 1.00 96.38 187 ASP A C 1
ATOM 1418 O O . ASP A 1 187 ? -5.019 5.960 -8.176 1.00 96.38 187 ASP A O 1
ATOM 1422 N N . LEU A 1 188 ? -4.398 4.697 -9.937 1.00 96.12 188 LEU A N 1
ATOM 1423 C CA . LEU A 1 188 ? -5.619 3.905 -10.013 1.00 96.12 188 LEU A CA 1
ATOM 1424 C C . LEU A 1 188 ? -5.868 3.145 -8.706 1.00 96.12 188 LEU A C 1
ATOM 1426 O O . LEU A 1 188 ? -6.923 3.335 -8.110 1.00 96.12 188 LEU A O 1
ATOM 1430 N N . ALA A 1 189 ? -4.885 2.390 -8.208 1.00 95.94 189 ALA A N 1
ATOM 1431 C CA . ALA A 1 189 ? -4.992 1.659 -6.945 1.00 95.94 189 ALA A CA 1
ATOM 1432 C C . ALA A 1 189 ? -5.332 2.590 -5.769 1.00 95.94 189 ALA A C 1
ATOM 1434 O O . ALA A 1 189 ? -6.234 2.315 -4.984 1.00 95.94 189 ALA A O 1
ATOM 1435 N N . SER A 1 190 ? -4.648 3.734 -5.673 1.00 94.94 190 SER A N 1
ATOM 1436 C CA . SER A 1 190 ? -4.863 4.694 -4.586 1.00 94.94 190 SER A CA 1
ATOM 1437 C C . SER A 1 190 ? -6.245 5.356 -4.613 1.00 94.94 190 SER A C 1
ATOM 1439 O O . SER A 1 190 ? -6.739 5.753 -3.564 1.00 94.94 190 SER A O 1
ATOM 1441 N N . ARG A 1 191 ? -6.858 5.492 -5.798 1.00 92.94 191 ARG A N 1
ATOM 1442 C CA . ARG A 1 191 ? -8.206 6.059 -5.979 1.00 92.94 191 ARG A CA 1
ATOM 1443 C C . ARG A 1 191 ? -9.309 5.014 -5.863 1.00 92.94 191 ARG A C 1
ATOM 1445 O O . ARG A 1 191 ? -10.414 5.359 -5.473 1.00 92.94 191 ARG A O 1
ATOM 1452 N N . ALA A 1 192 ? -9.016 3.769 -6.229 1.00 92.19 192 ALA A N 1
ATOM 1453 C CA . ALA A 1 192 ? -9.942 2.647 -6.124 1.00 92.19 192 ALA A CA 1
ATOM 1454 C C . ALA A 1 192 ? -10.040 2.093 -4.694 1.00 92.19 192 ALA A C 1
ATOM 1456 O O . ALA A 1 192 ? -10.908 1.268 -4.428 1.00 92.19 192 ALA A O 1
ATOM 1457 N N . LEU A 1 193 ? -9.149 2.512 -3.787 1.00 92.00 193 LEU A N 1
ATOM 1458 C CA . LEU A 1 193 ? -9.195 2.137 -2.380 1.00 92.00 193 LEU A CA 1
ATOM 1459 C C . LEU A 1 193 ? -10.501 2.611 -1.737 1.00 92.00 193 LEU A C 1
ATOM 1461 O O . LEU A 1 193 ? -10.785 3.806 -1.707 1.00 92.00 193 LEU A O 1
ATOM 1465 N N . ILE A 1 194 ? -11.237 1.671 -1.156 1.00 86.56 194 ILE A N 1
ATOM 1466 C CA . ILE A 1 194 ? -12.473 1.924 -0.420 1.00 86.56 194 ILE A CA 1
ATOM 1467 C C . ILE A 1 194 ? -12.194 1.715 1.069 1.00 86.56 194 ILE A C 1
ATOM 1469 O O . ILE A 1 194 ? -11.637 0.689 1.473 1.00 86.56 194 ILE A O 1
ATOM 1473 N N . LEU A 1 195 ? -12.579 2.698 1.883 1.00 83.81 195 LEU A N 1
ATOM 1474 C CA . LEU A 1 195 ? -12.378 2.716 3.334 1.00 83.81 195 LEU A CA 1
ATOM 1475 C C . LEU A 1 195 ? -13.700 2.432 4.063 1.00 83.81 195 LEU A C 1
ATOM 1477 O O . LEU A 1 195 ? -14.770 2.767 3.566 1.00 83.81 195 LEU A O 1
ATOM 1481 N N . SER A 1 196 ? -13.638 1.854 5.265 1.00 67.62 196 SER A N 1
ATOM 1482 C CA . SER A 1 196 ? -14.786 1.373 6.062 1.00 67.62 196 SER A CA 1
ATOM 1483 C C . SER A 1 196 ? -15.997 2.311 6.193 1.00 67.62 196 SER A C 1
ATOM 1485 O O . SER A 1 196 ? -17.103 1.801 6.360 1.00 67.62 196 SER A O 1
ATOM 1487 N N . ALA A 1 197 ? -15.839 3.637 6.134 1.00 56.31 197 ALA A N 1
ATOM 1488 C CA . ALA A 1 197 ? -16.987 4.553 6.155 1.00 56.31 197 ALA A CA 1
ATOM 1489 C C . ALA A 1 197 ? -17.873 4.422 4.895 1.00 56.31 197 ALA A C 1
ATOM 1491 O O . ALA A 1 197 ? -19.069 4.693 4.949 1.00 56.31 197 ALA A O 1
ATOM 1492 N N . GLU A 1 198 ? -17.292 3.965 3.785 1.00 52.88 198 GLU A N 1
ATOM 1493 C CA . GLU A 1 198 ? -17.920 3.786 2.471 1.00 52.88 198 GLU A CA 1
ATOM 1494 C C . GLU A 1 198 ? -18.005 2.308 2.047 1.00 52.88 198 GLU A C 1
ATOM 1496 O O . GLU A 1 198 ? -18.768 1.974 1.146 1.00 52.88 198 GLU A O 1
ATOM 1501 N N . ALA A 1 199 ? -17.247 1.410 2.691 1.00 49.22 199 ALA A N 1
ATOM 1502 C CA . ALA A 1 199 ? -17.220 -0.020 2.365 1.00 49.22 199 ALA A CA 1
ATOM 1503 C C . ALA A 1 199 ? -18.401 -0.820 2.950 1.00 49.22 199 ALA A C 1
ATOM 1505 O O . ALA A 1 199 ? -18.682 -1.913 2.464 1.00 49.22 199 ALA A O 1
ATOM 1506 N N . ALA A 1 200 ? -19.106 -0.293 3.960 1.00 44.72 200 ALA A N 1
ATOM 1507 C CA . ALA A 1 200 ? -20.208 -0.993 4.632 1.00 44.72 200 ALA A CA 1
ATOM 1508 C C . ALA A 1 200 ? -21.343 -1.469 3.689 1.00 44.72 200 ALA A C 1
ATOM 1510 O O . ALA A 1 200 ? -21.774 -2.609 3.827 1.00 44.72 200 ALA A O 1
ATOM 1511 N N . PRO A 1 201 ? -21.794 -0.697 2.679 1.00 42.78 201 PRO A N 1
ATOM 1512 C CA . PRO A 1 201 ? -22.815 -1.163 1.735 1.00 42.78 201 PRO A CA 1
ATOM 1513 C C . PRO A 1 201 ? -22.300 -2.220 0.745 1.00 42.78 201 PRO A C 1
ATOM 1515 O O . PRO A 1 201 ? -23.090 -2.953 0.157 1.00 42.78 201 PRO A O 1
ATOM 1518 N N . LEU A 1 202 ? -20.981 -2.300 0.527 1.00 43.66 202 LEU A N 1
ATOM 1519 C CA . LEU A 1 202 ? -20.369 -3.304 -0.353 1.00 43.66 202 LEU A CA 1
ATOM 1520 C C . LEU A 1 202 ? -20.179 -4.646 0.364 1.00 43.66 202 LEU A C 1
ATOM 1522 O O . LEU A 1 202 ? -20.207 -5.685 -0.291 1.00 43.66 202 LEU A O 1
ATOM 1526 N N . SER A 1 203 ? -20.068 -4.628 1.695 1.00 41.03 203 SER A N 1
ATOM 1527 C CA . SER A 1 203 ? -20.089 -5.820 2.546 1.00 41.03 203 SER A CA 1
ATOM 1528 C C . SER A 1 203 ? -21.499 -6.246 2.986 1.00 41.03 203 SER A C 1
ATOM 1530 O O . SER A 1 203 ? -21.670 -7.339 3.509 1.00 41.03 203 SER A O 1
ATOM 1532 N N . GLU A 1 204 ? -22.556 -5.462 2.738 1.00 39.56 204 GLU A N 1
ATOM 1533 C CA . GLU A 1 204 ? -23.950 -5.853 3.047 1.00 39.56 204 GLU A CA 1
ATOM 1534 C C . GLU A 1 204 ? -24.481 -7.014 2.177 1.00 39.56 204 GLU A C 1
ATOM 1536 O O . GLU A 1 204 ? -25.473 -7.656 2.527 1.00 39.56 204 GLU A O 1
ATOM 1541 N N . GLY A 1 205 ? -23.802 -7.340 1.071 1.00 38.53 205 GLY A N 1
ATOM 1542 C CA . GLY A 1 205 ? -24.019 -8.584 0.318 1.00 38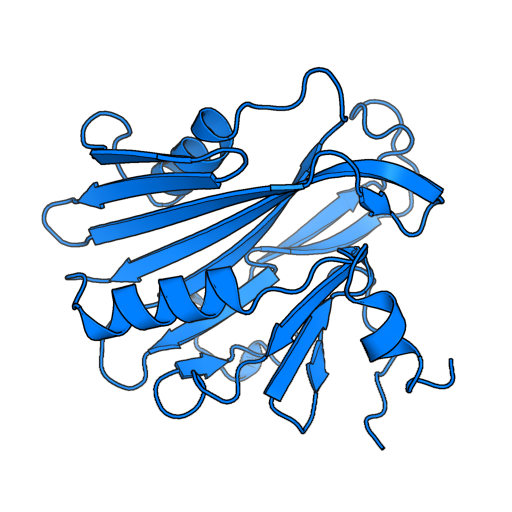.53 205 GLY A CA 1
ATOM 1543 C C . GLY A 1 205 ? -23.364 -9.820 0.951 1.00 38.53 205 GLY A C 1
ATOM 1544 O O . GLY A 1 205 ? -23.542 -10.935 0.453 1.00 38.53 205 GLY A O 1
ATOM 1545 N N . GLU A 1 206 ? -22.606 -9.637 2.031 1.00 41.53 206 GLU A N 1
ATOM 1546 C CA . GLU A 1 206 ? -21.901 -10.680 2.766 1.00 41.53 206 GLU A CA 1
ATOM 1547 C C . GLU A 1 206 ? -22.761 -11.081 3.972 1.00 41.53 206 GLU A C 1
ATOM 1549 O O . GLU A 1 206 ? -22.852 -10.387 4.983 1.00 41.53 206 GLU A O 1
ATOM 1554 N N . SER A 1 207 ? -23.461 -12.209 3.864 1.00 30.20 207 SER A N 1
ATOM 1555 C CA . SER A 1 207 ? -24.098 -12.824 5.027 1.00 30.20 207 SER A CA 1
ATOM 1556 C C . SER A 1 207 ? -23.008 -13.387 5.946 1.00 30.20 207 SER A C 1
ATOM 1558 O O . SER A 1 207 ? -22.371 -14.379 5.580 1.00 30.20 207 SER A O 1
ATOM 1560 N N . TRP A 1 208 ? -22.799 -12.721 7.084 1.00 41.88 208 TRP A N 1
ATOM 1561 C CA . TRP A 1 208 ? -21.857 -13.066 8.158 1.00 41.88 208 TRP A CA 1
ATOM 1562 C C . TRP A 1 208 ? -22.121 -14.430 8.803 1.00 41.88 208 TRP A C 1
ATOM 1564 O O . TRP A 1 208 ? -23.310 -14.762 9.027 1.00 41.88 208 TRP A O 1
#

Radius of gyration: 16.77 Å; chains: 1; bounding box: 46×38×45 Å

Secondary structure (DSSP, 8-state):
--------TBT-EE-TTSEEEETTTTEEEE-TTTTTTEEEE-TT-GGGS-GGGSPEEEEEEEESSSSSS-EEEEEEEEEESSEEEEESSSS-EEEEEEEEE-TTTPPPHHHHHHHHHHHTT--GGG-EEEEETTEEEEEEE-SS-EEEEEEEEEEEEE-TTS-EEEEEEEEEEEESS--HHHHHHHHHHHHH-EEHHHHHHHHTTS--

Foldseek 3Di:
DWPPDDDFQALWFATPQRWTDRRQQQKIFRCNVVVVFKDKCGSVCVVVDDPVQHWDKDWDFPDDPLAPPDGDPDTGIHTVQSIWIQTPPFRKIKTKRKDKHALPPDDDLLCVQLVVCVVVPFDSPQWDWDDDVQWIWIKTDDPFKIKIKIKGWDSFDLGPVRDTIIMIIMIMMMHSDDDPVSVVVSVVRVVSMDGNVRCVVVCVVPDD